Protein AF-0000000071881461 (afdb_homodimer)

Solvent-accessible surface area (backbone atoms only — not comparable to full-atom values): 15441 Å² total; per-residue (Å²): 109,50,75,80,47,72,41,46,38,35,39,38,38,42,56,40,99,51,82,87,75,83,70,46,56,44,68,45,78,41,79,76,48,79,41,88,32,77,46,82,46,102,93,40,78,42,77,32,36,31,37,30,35,37,34,40,33,46,36,44,61,68,39,34,40,36,38,40,32,34,37,35,36,38,33,64,78,53,71,79,44,52,61,53,52,52,50,39,33,74,76,69,69,47,77,60,65,68,58,53,51,53,53,50,51,53,46,48,69,56,47,49,62,52,48,38,53,54,27,54,74,40,71,44,74,63,61,56,89,68,90,75,84,72,79,79,124,112,50,73,81,46,72,43,47,37,35,40,38,39,39,54,38,94,55,79,86,74,82,70,45,55,42,67,45,78,43,80,76,48,77,41,87,33,78,45,85,46,100,91,40,78,43,78,32,34,31,38,30,34,37,35,39,33,47,36,44,62,69,39,33,40,36,39,40,31,34,37,34,35,38,34,64,80,52,69,78,45,52,62,56,50,52,50,38,33,75,74,68,71,46,76,59,66,69,58,54,51,54,52,50,52,53,46,47,69,57,47,50,61,52,47,39,51,54,28,53,75,41,72,44,74,64,60,56,90,69,88,77,83,71,79,79,126

Sequence (274 aa):
MAILGHNIIRVEFEKNPVPGGQVEVSLNPKIEELRLGEINLPNGKVKGIEVELTYNIIYSPEVGKGMIRMIVFYLPRNREDVDNILDNWEKEKKLPGELVAEVVNFANNLLIPFAMMITKEMGMPSPIPIPRVVVRQMAILGHNIIRVEFEKNPVPGGQVEVSLNPKIEELRLGEINLPNGKVKGIEVELTYNIIYSPEVGKGMIRMIVFYLPRNREDVDNILDNWEKEKKLPGELVAEVVNFANNLLIPFAMMITKEMGMPSPIPIPRVVVRQ

Secondary structure (DSSP, 8-state):
-EEEEEEEEEEEEEE----SS--EEEEEEEEEEEEEEEEEETTEEEEEEEEEEEEEEEEES-SEEEEEEEEEEEE-SSTTHHHHHHHHHHHH----HHHHHHHHHHHHHHHHHHHHHHHHHHTPPPSSPPPP-----/-EEEEEEEEEEEEEE----SS--EEEEEEEEEEEEEEEEEETTEEEEEEEEEEEEEEEEES-SEEEEEEEEEEEE-SSTTHHHHHHHHHHHH----HHHHHHHHHHHHHHHHHHHHHHHHHHTPPPSSPPPP-----

Foldseek 3Di:
DDFPDKFWDDKDKDFAPDDDDDKDKDKDKDWDDKDWDWDADPVGIAIFIKIKMKIKMQIVVRRMIIMIIMIITDCDPDSVCRVVQRVCCVPPVDHDPVVVVVVVVVCCVVVQVVQQVVCVVVVHDRNDDDDDDDPDD/DDFPDKFWDDKDKDFAPDDDDDKDKDKDKDWDDKDWDWDADPVGIAIFIKIKMKIKMQIVVRRMIIMIIMIITDDDPDSVCRVVQRVCCVPPVDHDPVVVVVVVVVCCVVVQVVQQVVCVVVVHPRNDDDDDDDPDD

Radius of gyration: 23.29 Å; Cα contacts (8 Å, |Δi|>4): 502; chains: 2; bounding box: 68×69×50 Å

Organism: Pyrococcus furiosus (strain ATCC 43587 / DSM 3638 / JCM 8422 / Vc1) (NCBI:txid186497)

Nearest PDB structures (foldseek):
  5mtw-assembly1_D  TM=5.471E-01  e=2.235E-03  Mycobacterium tuberculosis H37Rv
  8a3w-assembly1_SF  TM=5.689E-01  e=9.253E-01  Leishmania major strain Friedlin
  7olc-assembly1_SC  TM=5.837E-01  e=1.103E+00  Thermochaetoides thermophila DSM 1495
  8hsp-assembly1_E  TM=5.788E-01  e=2.652E+00  Escherichia coli
  7mt2-assembly1_e  TM=5.599E-01  e=3.995E+00  Mycobacterium tuberculosis H37Rv

Structure (mmCIF, N/CA/C/O backbone):
data_AF-0000000071881461-model_v1
#
loop_
_entity.id
_entity.type
_entity.pdbx_description
1 polymer 'Uncharacterized protein'
#
loop_
_atom_site.group_PDB
_atom_site.id
_atom_site.type_symbol
_atom_site.label_atom_id
_atom_site.label_alt_id
_atom_site.label_comp_id
_atom_site.label_asym_id
_atom_site.label_entity_id
_atom_site.label_seq_id
_atom_site.pdbx_PDB_ins_code
_atom_site.Cartn_x
_atom_site.Cartn_y
_atom_site.Cartn_z
_atom_site.occupancy
_atom_site.B_iso_or_equiv
_atom_site.auth_seq_id
_atom_site.auth_comp_id
_atom_site.auth_asym_id
_atom_site.auth_atom_id
_atom_site.pdbx_PDB_model_num
ATOM 1 N N . MET A 1 1 ? -6.172 30.125 4.629 1 59.78 1 MET A N 1
ATOM 2 C CA . MET A 1 1 ? -5.461 29.062 5.328 1 59.78 1 MET A CA 1
ATOM 3 C C . MET A 1 1 ? -4.953 28.016 4.344 1 59.78 1 MET A C 1
ATOM 5 O O . MET A 1 1 ? -5.645 27.672 3.381 1 59.78 1 MET A O 1
ATOM 9 N N . ALA A 1 2 ? -3.568 27.922 4.34 1 83.19 2 ALA A N 1
ATOM 10 C CA . ALA A 1 2 ? -2.975 27.234 3.193 1 83.19 2 ALA A CA 1
ATOM 11 C C . ALA A 1 2 ? -2.277 25.953 3.623 1 83.19 2 ALA A C 1
ATOM 13 O O . ALA A 1 2 ? -1.834 25.828 4.766 1 83.19 2 ALA A O 1
ATOM 14 N N . ILE A 1 3 ? -2.676 24.828 3.174 1 93.12 3 ILE A N 1
ATOM 15 C CA . ILE A 1 3 ? -1.859 23.625 3.258 1 93.12 3 ILE A CA 1
ATOM 16 C C . ILE A 1 3 ? -0.625 23.766 2.373 1 93.12 3 ILE A C 1
ATOM 18 O O . ILE A 1 3 ? -0.741 24.031 1.172 1 93.12 3 ILE A O 1
ATOM 22 N N . LEU A 1 4 ? 0.545 23.734 3.043 1 91.5 4 LEU A N 1
ATOM 23 C CA . LEU A 1 4 ? 1.777 24.031 2.324 1 91.5 4 LEU A CA 1
ATOM 24 C C . LEU A 1 4 ? 2.479 22.75 1.877 1 91.5 4 LEU A C 1
ATOM 26 O O . LEU A 1 4 ? 3.426 22.797 1.089 1 91.5 4 LEU A O 1
ATOM 30 N N . GLY A 1 5 ? 2.01 21.578 2.389 1 93.06 5 GLY A N 1
ATOM 31 C CA . GLY A 1 5 ? 2.643 20.328 1.989 1 93.06 5 GLY A CA 1
ATOM 32 C C . GLY A 1 5 ? 2.004 19.109 2.619 1 93.06 5 GLY A C 1
ATOM 33 O O . GLY A 1 5 ? 1.181 19.219 3.529 1 93.06 5 GLY A O 1
ATOM 34 N N . HIS A 1 6 ? 2.326 18.031 2.064 1 96 6 HIS A N 1
ATOM 35 C CA . HIS A 1 6 ? 1.858 16.75 2.588 1 96 6 HIS A CA 1
ATOM 36 C C . HIS A 1 6 ? 2.883 15.648 2.34 1 96 6 HIS A C 1
ATOM 38 O O . HIS A 1 6 ? 3.781 15.805 1.512 1 96 6 HIS A O 1
ATOM 44 N N . ASN A 1 7 ? 2.734 14.609 3.141 1 95.94 7 ASN A N 1
ATOM 45 C CA . ASN A 1 7 ? 3.604 13.445 3.035 1 95.94 7 ASN A CA 1
ATOM 46 C C . ASN A 1 7 ? 2.871 12.164 3.424 1 95.94 7 ASN A C 1
ATOM 48 O O . ASN A 1 7 ? 2.451 12.008 4.574 1 95.94 7 ASN A O 1
ATOM 52 N N . ILE A 1 8 ? 2.699 11.328 2.432 1 98 8 ILE A N 1
ATOM 53 C CA . ILE A 1 8 ? 2.188 10 2.771 1 98 8 ILE A CA 1
ATOM 54 C C . ILE A 1 8 ? 3.316 9.141 3.336 1 98 8 ILE A C 1
ATOM 56 O O . ILE A 1 8 ? 4.32 8.906 2.662 1 98 8 ILE A O 1
ATOM 60 N N . ILE A 1 9 ? 3.121 8.547 4.488 1 97.25 9 ILE A N 1
ATOM 61 C CA . ILE A 1 9 ? 4.293 7.969 5.141 1 97.25 9 ILE A CA 1
ATOM 62 C C . ILE A 1 9 ? 4.102 6.461 5.301 1 97.25 9 ILE A C 1
ATOM 64 O O . ILE A 1 9 ? 5.066 5.734 5.547 1 97.25 9 ILE A O 1
ATOM 68 N N . ARG A 1 10 ? 2.887 5.961 5.156 1 98.19 10 ARG A N 1
ATOM 69 C CA . ARG A 1 10 ? 2.652 4.527 5.285 1 98.19 10 ARG A CA 1
ATOM 70 C C . ARG A 1 10 ? 1.414 4.098 4.508 1 98.19 10 ARG A C 1
ATOM 72 O O . ARG A 1 10 ? 0.402 4.801 4.504 1 98.19 10 ARG A O 1
ATOM 79 N N . VAL A 1 11 ? 1.436 3.018 3.895 1 98.69 11 VAL A N 1
ATOM 80 C CA . VAL A 1 11 ? 0.332 2.393 3.174 1 98.69 11 VAL A CA 1
ATOM 81 C C . VAL A 1 11 ? 0.306 0.894 3.467 1 98.69 11 VAL A C 1
ATOM 83 O O . VAL A 1 11 ? 1.332 0.217 3.367 1 98.69 11 VAL A O 1
ATOM 86 N N . GLU A 1 12 ? -0.815 0.405 3.852 1 98.69 12 GLU A N 1
ATOM 87 C CA . GLU A 1 12 ? -0.999 -1.022 4.094 1 98.69 12 GLU A CA 1
ATOM 88 C C . GLU A 1 12 ? -2.359 -1.497 3.594 1 98.69 12 GLU A C 1
ATOM 90 O O . GLU A 1 12 ? -3.395 -0.938 3.965 1 98.69 12 GLU A O 1
ATOM 95 N N . PHE A 1 13 ? -2.379 -2.447 2.812 1 98.25 13 PHE A N 1
ATOM 96 C CA . PHE A 1 13 ? -3.602 -3.098 2.355 1 98.25 13 PHE A CA 1
ATOM 97 C C . PHE A 1 13 ? -3.467 -4.613 2.436 1 98.25 13 PHE A C 1
ATOM 99 O O . PHE A 1 13 ? -2.404 -5.164 2.139 1 98.25 13 PHE A O 1
ATOM 106 N N . GLU A 1 14 ? -4.512 -5.273 2.807 1 97.69 14 GLU A N 1
ATOM 107 C CA . GLU A 1 14 ? -4.578 -6.73 2.879 1 97.69 14 GLU A CA 1
ATOM 108 C C . GLU A 1 14 ? -5.918 -7.246 2.357 1 97.69 14 GLU A C 1
ATOM 110 O O . GLU A 1 14 ? -6.969 -6.688 2.674 1 97.69 14 GLU A O 1
ATOM 115 N N . LYS A 1 15 ? -5.805 -8.234 1.579 1 95.31 15 LYS A N 1
ATOM 116 C CA . LYS A 1 15 ? -6.988 -8.883 1.024 1 95.31 15 LYS A CA 1
ATOM 117 C C . LYS A 1 15 ? -7.242 -10.227 1.696 1 95.31 15 LYS A C 1
ATOM 119 O O . LYS A 1 15 ? -6.309 -10.992 1.934 1 95.31 15 LYS A O 1
ATOM 124 N N . ASN A 1 16 ? -8.469 -10.438 2.076 1 89.69 16 ASN A N 1
ATOM 125 C CA . ASN A 1 16 ? -8.852 -11.711 2.674 1 89.69 16 ASN A CA 1
ATOM 126 C C . ASN A 1 16 ? -9.719 -12.539 1.728 1 89.69 16 ASN A C 1
ATOM 128 O O . ASN A 1 16 ? -10.469 -11.984 0.922 1 89.69 16 ASN A O 1
ATOM 132 N N . PRO A 1 17 ? -9.398 -13.891 1.745 1 75.5 17 PRO A N 1
ATOM 133 C CA . PRO A 1 17 ? -10.148 -14.797 0.875 1 75.5 17 PRO A CA 1
ATOM 134 C C . PRO A 1 17 ? -11.617 -14.906 1.266 1 75.5 17 PRO A C 1
ATOM 136 O O . PRO A 1 17 ? -11.938 -15.32 2.385 1 75.5 17 PRO A O 1
ATOM 139 N N . VAL A 1 18 ? -12.484 -13.719 1.247 1 66.25 18 VAL A N 1
ATOM 140 C CA . VAL A 1 18 ? -13.812 -13.992 1.8 1 66.25 18 VAL A CA 1
ATOM 141 C C . VAL A 1 18 ? -14.844 -14 0.679 1 66.25 18 VAL A C 1
ATOM 143 O O . VAL A 1 18 ? -14.734 -13.242 -0.286 1 66.25 18 VAL A O 1
ATOM 146 N N . PRO A 1 19 ? -15.805 -14.945 0.834 1 61.97 19 PRO A N 1
ATOM 147 C CA . PRO A 1 19 ? -16.875 -15.258 -0.113 1 61.97 19 PRO A CA 1
ATOM 148 C C . PRO A 1 19 ? -17.703 -14.023 -0.487 1 61.97 19 PRO A C 1
ATOM 150 O O . PRO A 1 19 ? -17.656 -13.008 0.212 1 61.97 19 PRO A O 1
ATOM 153 N N . GLY A 1 20 ? -18.391 -14.016 -1.555 1 61.47 20 GLY A N 1
ATOM 154 C CA . GLY A 1 20 ? -19.344 -13.203 -2.309 1 61.47 20 GLY A CA 1
ATOM 155 C C . GLY A 1 20 ? -20.438 -12.594 -1.444 1 61.47 20 GLY A C 1
ATOM 156 O O . GLY A 1 20 ? -20.625 -13.016 -0.301 1 61.47 20 GLY A O 1
ATOM 157 N N . GLY A 1 21 ? -20.891 -11.555 -1.653 1 69.5 21 GLY A N 1
ATOM 158 C CA . GLY A 1 21 ? -22.062 -10.852 -1.129 1 69.5 21 GLY A CA 1
ATOM 159 C C . GLY A 1 21 ? -21.875 -9.352 -1.085 1 69.5 21 GLY A C 1
ATOM 160 O O . GLY A 1 21 ? -20.922 -8.82 -1.661 1 69.5 21 GLY A O 1
ATOM 161 N N . GLN A 1 22 ? -22.844 -8.781 -0.457 1 76.44 22 GLN A N 1
ATOM 162 C CA . GLN A 1 22 ? -22.828 -7.332 -0.326 1 76.44 22 GLN A CA 1
ATOM 163 C C . GLN A 1 22 ? -21.781 -6.883 0.684 1 76.44 22 GLN A C 1
ATOM 165 O O . GLN A 1 22 ? -21.688 -7.426 1.786 1 76.44 22 GLN A O 1
ATOM 170 N N . VAL A 1 23 ? -20.797 -6.082 0.247 1 81.69 23 VAL A N 1
ATOM 171 C CA . VAL A 1 23 ? -19.703 -5.613 1.109 1 81.69 23 VAL A CA 1
ATOM 172 C C . VAL A 1 23 ? -19.938 -4.152 1.479 1 81.69 23 VAL A C 1
ATOM 174 O O . VAL A 1 23 ? -20.203 -3.32 0.609 1 81.69 23 VAL A O 1
ATOM 177 N N . GLU A 1 24 ? -20.094 -3.951 2.723 1 82.12 24 GLU A N 1
ATOM 178 C CA . GLU A 1 24 ? -20.078 -2.578 3.219 1 82.12 24 GLU A CA 1
ATOM 179 C C . GLU A 1 24 ? -18.656 -2.123 3.541 1 82.12 24 GLU A C 1
ATOM 181 O O . GLU A 1 24 ? -17.844 -2.908 4.035 1 82.12 24 GLU A O 1
ATOM 186 N N . VAL A 1 25 ? -18.375 -0.884 3.205 1 85.12 25 VAL A N 1
ATOM 187 C CA . VAL A 1 25 ? -17.031 -0.368 3.441 1 85.12 25 VAL A CA 1
ATOM 188 C C . VAL A 1 25 ? -17.125 0.969 4.176 1 85.12 25 VAL A C 1
ATOM 190 O O . VAL A 1 25 ? -18.031 1.766 3.928 1 85.12 25 VAL A O 1
ATOM 193 N N . SER A 1 26 ? -16.266 1.14 5.109 1 84.75 26 SER A N 1
ATOM 194 C CA . SER A 1 26 ? -16.125 2.424 5.789 1 84.75 26 SER A CA 1
ATOM 195 C C . SER A 1 26 ? -14.711 2.973 5.656 1 84.75 26 SER A C 1
ATOM 197 O O . SER A 1 26 ? -13.742 2.213 5.684 1 84.75 26 SER A O 1
ATOM 199 N N . LEU A 1 27 ? -14.594 4.176 5.309 1 81.81 27 LEU A N 1
ATOM 200 C CA . LEU A 1 27 ? -13.352 4.941 5.301 1 81.81 27 LEU A CA 1
ATOM 201 C C . LEU A 1 27 ? -13.328 5.953 6.441 1 81.81 27 LEU A C 1
ATOM 203 O O . LEU A 1 27 ? -14.133 6.891 6.461 1 81.81 27 LEU A O 1
ATOM 207 N N . ASN A 1 28 ? -12.438 5.758 7.41 1 86.81 28 ASN A N 1
ATOM 208 C CA . ASN A 1 28 ? -12.422 6.551 8.633 1 86.81 28 ASN A CA 1
ATOM 209 C C . ASN A 1 28 ? -11.141 7.367 8.766 1 86.81 28 ASN A C 1
ATOM 211 O O . ASN A 1 28 ? -10.094 6.828 9.125 1 86.81 28 ASN A O 1
ATOM 215 N N . PRO A 1 29 ? -11.258 8.602 8.492 1 91.06 29 PRO A N 1
ATOM 216 C CA . PRO A 1 29 ? -10.094 9.438 8.789 1 91.06 29 PRO A CA 1
ATOM 217 C C . PRO A 1 29 ? -9.961 9.766 10.273 1 91.06 29 PRO A C 1
ATOM 219 O O . PRO A 1 29 ? -10.969 9.969 10.953 1 91.06 29 PRO A O 1
ATOM 222 N N . LYS A 1 30 ? -8.805 9.727 10.852 1 94.81 30 LYS A N 1
ATOM 223 C CA . LYS A 1 30 ? -8.508 10.055 12.25 1 94.81 30 LYS A CA 1
ATOM 224 C C . LYS A 1 30 ? -7.242 10.891 12.359 1 94.81 30 LYS A C 1
ATOM 226 O O . LYS A 1 30 ? -6.195 10.516 11.828 1 94.81 30 LYS A O 1
ATOM 231 N N . ILE A 1 31 ? -7.32 12.055 12.977 1 95.56 31 ILE A N 1
ATOM 232 C CA . ILE A 1 31 ? -6.133 12.828 13.312 1 95.56 31 ILE A CA 1
ATOM 233 C C . ILE A 1 31 ? -5.434 12.211 14.516 1 95.56 31 ILE A C 1
ATOM 235 O O . ILE A 1 31 ? -6.016 12.109 15.602 1 95.56 31 ILE A O 1
ATOM 239 N N . GLU A 1 32 ? -4.219 11.852 14.391 1 95.88 32 GLU A N 1
ATOM 240 C CA . GLU A 1 32 ? -3.492 11.078 15.391 1 95.88 32 GLU A CA 1
ATOM 241 C C . GLU A 1 32 ? -2.648 11.992 16.281 1 95.88 32 GLU A C 1
ATOM 243 O O . GLU A 1 32 ? -2.547 11.766 17.484 1 95.88 32 GLU A O 1
ATOM 248 N N . GLU A 1 33 ? -2.045 12.945 15.672 1 95.88 33 GLU A N 1
ATOM 249 C CA . GLU A 1 33 ? -1.054 13.742 16.375 1 95.88 33 GLU A CA 1
ATOM 250 C C . GLU A 1 33 ? -0.88 15.109 15.727 1 95.88 33 GLU A C 1
ATOM 252 O O . GLU A 1 33 ? -1.098 15.266 14.523 1 95.88 33 GLU A O 1
ATOM 257 N N . LEU A 1 34 ? -0.587 16.156 16.547 1 96.69 34 LEU A N 1
ATOM 258 C CA . LEU A 1 34 ? -0.149 17.469 16.094 1 96.69 34 LEU A CA 1
ATOM 259 C C . LEU A 1 34 ? 1.244 17.797 16.625 1 96.69 34 LEU A C 1
ATOM 261 O O . LEU A 1 34 ? 1.554 17.5 17.781 1 96.69 34 LEU A O 1
ATOM 265 N N . ARG A 1 35 ? 1.987 18.359 15.773 1 96.81 35 ARG A N 1
ATOM 266 C CA . ARG A 1 35 ? 3.295 18.844 16.203 1 96.81 35 ARG A CA 1
ATOM 267 C C . ARG A 1 35 ? 3.629 20.172 15.555 1 96.81 35 ARG A C 1
ATOM 269 O O . ARG A 1 35 ? 3.08 20.516 14.508 1 96.81 35 ARG A O 1
ATOM 276 N N . LEU A 1 36 ? 4.48 20.891 16.328 1 96.81 36 LEU A N 1
ATOM 277 C CA . LEU A 1 36 ? 5.027 22.109 15.711 1 96.81 36 LEU A CA 1
ATOM 278 C C . LEU A 1 36 ? 5.902 21.766 14.508 1 96.81 36 LEU A C 1
ATOM 280 O O . LEU A 1 36 ? 6.754 20.875 14.594 1 96.81 36 LEU A O 1
ATOM 284 N N . GLY A 1 37 ? 5.547 22.375 13.414 1 94.38 37 GLY A N 1
ATOM 285 C CA . GLY A 1 37 ? 6.367 22.219 12.227 1 94.38 37 GLY A CA 1
ATOM 286 C C . GLY A 1 37 ? 7 23.516 11.766 1 94.38 37 GLY A C 1
ATOM 287 O O . GLY A 1 37 ? 6.539 24.609 12.125 1 94.38 37 GLY A O 1
ATOM 288 N N . GLU A 1 38 ? 8.148 23.297 10.984 1 93.38 38 GLU A N 1
ATOM 289 C CA . GLU A 1 38 ? 8.82 24.453 10.383 1 93.38 38 GLU A CA 1
ATOM 290 C C . GLU A 1 38 ? 9.195 24.172 8.93 1 93.38 38 GLU A C 1
ATOM 292 O O . GLU A 1 38 ? 9.633 23.062 8.594 1 93.38 38 GLU A O 1
ATOM 297 N N . ILE A 1 39 ? 8.906 25.125 8.086 1 88.88 39 ILE A N 1
ATOM 298 C CA . ILE A 1 39 ? 9.32 25.016 6.691 1 88.88 39 ILE A CA 1
ATOM 299 C C . ILE A 1 39 ? 10.164 26.219 6.301 1 88.88 39 ILE A C 1
ATOM 301 O O . ILE A 1 39 ? 9.867 27.344 6.707 1 88.88 39 ILE A O 1
ATOM 305 N N . ASN A 1 40 ? 11.18 25.891 5.504 1 89.56 40 ASN A N 1
ATOM 306 C CA . ASN A 1 40 ? 12.031 26.969 5 1 89.56 40 ASN A CA 1
ATOM 307 C C . ASN A 1 40 ? 11.516 27.5 3.666 1 89.56 40 ASN A C 1
ATOM 309 O O . ASN A 1 40 ? 11.484 26.766 2.672 1 89.56 40 ASN A O 1
ATOM 313 N N . LEU A 1 41 ? 11.055 28.703 3.627 1 83.56 41 LEU A N 1
ATOM 314 C CA . LEU A 1 41 ? 10.625 29.375 2.412 1 83.56 41 LEU A CA 1
ATOM 315 C C . LEU A 1 41 ? 11.641 30.438 1.991 1 83.56 41 LEU A C 1
ATOM 317 O O . LEU A 1 41 ? 12.5 30.828 2.785 1 83.56 41 LEU A O 1
ATOM 321 N N . PRO A 1 42 ? 11.734 30.75 0.635 1 86.62 42 PRO A N 1
ATOM 322 C CA . PRO A 1 42 ? 12.688 31.766 0.174 1 86.62 42 PRO A CA 1
ATOM 323 C C . PRO A 1 42 ? 12.664 33.031 1.041 1 86.62 42 PRO A C 1
ATOM 325 O O . PRO A 1 42 ? 13.719 33.625 1.281 1 86.62 42 PRO A O 1
ATOM 328 N N . ASN A 1 43 ? 11.555 33.438 1.627 1 86.06 43 ASN A N 1
ATOM 329 C CA . ASN A 1 43 ? 11.406 34.656 2.406 1 86.06 43 ASN A CA 1
ATOM 330 C C . ASN A 1 43 ? 11.688 34.406 3.887 1 86.06 43 ASN A C 1
ATOM 332 O O . ASN A 1 43 ? 11.57 35.344 4.703 1 86.06 43 A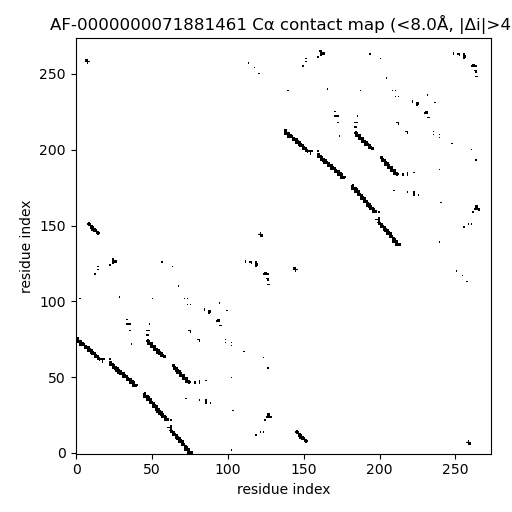SN A O 1
ATOM 336 N N . GLY A 1 44 ? 11.961 33.188 4.258 1 88.62 44 GLY A N 1
ATOM 337 C CA . GLY A 1 44 ? 12.305 32.875 5.633 1 88.62 44 GLY A CA 1
ATOM 338 C C . GLY A 1 44 ? 11.648 31.609 6.148 1 88.62 44 GLY A C 1
ATOM 339 O O . GLY A 1 44 ? 11.008 30.875 5.387 1 88.62 44 GLY A O 1
ATOM 340 N N . LYS A 1 45 ? 11.891 31.406 7.418 1 90.62 45 LYS A N 1
ATOM 341 C CA . LYS A 1 45 ? 11.32 30.234 8.086 1 90.62 45 LYS A CA 1
ATOM 342 C C . LYS A 1 45 ? 9.891 30.516 8.547 1 90.62 45 LYS A C 1
ATOM 344 O O . LYS A 1 45 ? 9.602 31.578 9.086 1 90.62 45 LYS A O 1
ATOM 349 N N . VAL A 1 46 ? 9.047 29.547 8.18 1 89.12 46 VAL A N 1
ATOM 350 C CA . VAL A 1 46 ? 7.648 29.688 8.578 1 89.12 46 VAL A CA 1
ATOM 351 C C . VAL A 1 46 ? 7.258 28.547 9.508 1 89.12 46 VAL A C 1
ATOM 353 O O . VAL A 1 46 ? 7.535 27.375 9.219 1 89.12 46 VAL A O 1
ATOM 356 N N . LYS A 1 47 ? 6.629 29.016 10.68 1 92.69 47 LYS A N 1
ATOM 357 C CA . LYS A 1 47 ? 6.117 28.031 11.625 1 92.69 47 LYS A CA 1
ATOM 358 C C . LYS A 1 47 ? 4.684 27.625 11.281 1 92.69 47 LYS A C 1
ATOM 360 O O . LYS A 1 47 ? 3.871 28.469 10.906 1 92.69 47 LYS A O 1
ATOM 365 N N . GLY A 1 48 ? 4.43 26.281 11.297 1 95.44 48 GLY A N 1
ATOM 366 C CA . GLY A 1 48 ? 3.1 25.734 11.086 1 95.44 48 GLY A CA 1
ATOM 367 C C . GLY A 1 48 ? 2.814 24.531 11.953 1 95.44 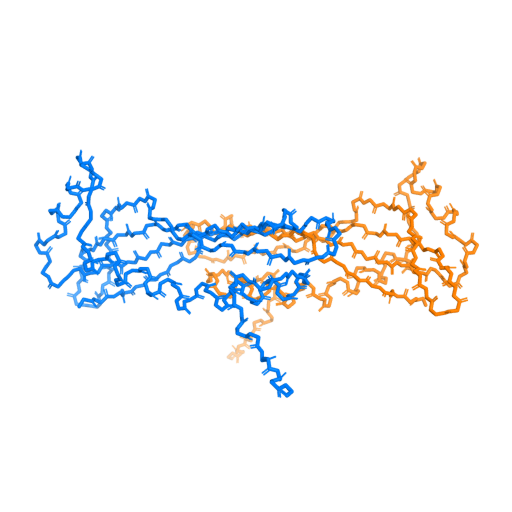48 GLY A C 1
ATOM 368 O O . GLY A 1 48 ? 3.451 24.328 12.992 1 95.44 48 GLY A O 1
ATOM 369 N N . ILE A 1 49 ? 1.734 23.859 11.633 1 97.31 49 ILE A N 1
ATOM 370 C CA . ILE A 1 49 ? 1.315 22.688 12.391 1 97.31 49 ILE A CA 1
ATOM 371 C C . ILE A 1 49 ? 1.407 21.453 11.508 1 97.31 49 ILE A C 1
ATOM 373 O O . ILE A 1 49 ? 0.83 21.406 10.422 1 97.31 49 ILE A O 1
ATOM 377 N N . GLU A 1 50 ? 2.146 20.453 11.906 1 97.75 50 GLU A N 1
ATOM 378 C CA . GLU A 1 50 ? 2.113 19.125 11.289 1 97.75 50 GLU A CA 1
ATOM 379 C C . GLU A 1 50 ? 0.972 18.281 11.852 1 97.75 50 GLU A C 1
ATOM 381 O O . GLU A 1 50 ? 0.919 18.031 13.055 1 97.75 50 GLU A O 1
ATOM 386 N N . VAL A 1 51 ? 0.145 17.953 10.977 1 97.69 51 VAL A N 1
ATOM 387 C CA . VAL A 1 51 ? -1.005 17.141 11.359 1 97.69 51 VAL A CA 1
ATOM 388 C C . VAL A 1 51 ? -0.835 15.719 10.836 1 97.69 51 VAL A C 1
ATOM 390 O O . VAL A 1 51 ? -0.752 15.5 9.625 1 97.69 51 VAL A O 1
ATOM 393 N N . GLU A 1 52 ? -0.759 14.734 11.664 1 98.12 52 GLU A N 1
ATOM 394 C CA . GLU A 1 52 ? -0.709 13.336 11.266 1 98.12 52 GLU A CA 1
ATOM 395 C C . GLU A 1 52 ? -2.107 12.727 11.219 1 98.12 52 GLU A C 1
ATOM 397 O O . GLU A 1 52 ? -2.855 12.789 12.195 1 98.12 52 GLU A O 1
ATOM 402 N N . LEU A 1 53 ? -2.406 12.156 10.102 1 97.31 53 LEU A N 1
ATOM 403 C CA . LEU A 1 53 ? -3.703 11.523 9.891 1 97.31 53 LEU A CA 1
ATOM 404 C C . LEU A 1 53 ? -3.537 10.055 9.531 1 97.31 53 LEU A C 1
ATOM 406 O O . LEU A 1 53 ? -2.605 9.688 8.812 1 97.31 53 LEU A O 1
ATOM 410 N N . THR A 1 54 ? -4.488 9.266 9.984 1 97.94 54 THR A N 1
ATOM 411 C CA . THR A 1 54 ? -4.594 7.875 9.562 1 97.94 54 THR A CA 1
ATOM 412 C C . THR A 1 54 ? -5.98 7.586 8.992 1 97.94 54 THR A C 1
ATOM 414 O O . THR A 1 54 ? -6.992 7.93 9.609 1 97.94 54 THR A O 1
ATOM 417 N N . TYR A 1 55 ? -6.016 7.102 7.828 1 96.56 55 TYR A N 1
ATOM 418 C CA . TYR A 1 55 ? -7.238 6.594 7.219 1 96.56 55 TYR A CA 1
ATOM 419 C C . TYR A 1 55 ? -7.32 5.078 7.34 1 96.56 55 TYR A C 1
ATOM 421 O O . TYR A 1 55 ? -6.438 4.359 6.863 1 96.56 55 TYR A O 1
ATOM 429 N N . ASN A 1 56 ? -8.375 4.609 7.934 1 96.44 56 ASN A N 1
ATOM 430 C CA . ASN A 1 56 ? -8.641 3.176 8.023 1 96.44 56 ASN A CA 1
ATOM 431 C C . ASN A 1 56 ? -9.789 2.762 7.102 1 96.44 56 ASN A C 1
ATOM 433 O O . ASN A 1 56 ? -10.844 3.391 7.105 1 96.44 56 ASN A O 1
ATOM 437 N N . ILE A 1 57 ? -9.578 1.804 6.348 1 95.06 57 ILE A N 1
ATOM 438 C CA . ILE A 1 57 ? -10.594 1.223 5.477 1 95.06 57 ILE A CA 1
ATOM 439 C C . ILE A 1 57 ? -11.008 -0.143 6.016 1 95.06 57 ILE A C 1
ATOM 441 O O . ILE A 1 57 ? -10.219 -1.084 6.027 1 95.06 57 ILE A O 1
ATOM 445 N N . ILE A 1 58 ? -12.266 -0.207 6.344 1 91.12 58 ILE A N 1
ATOM 446 C CA . ILE A 1 58 ? -12.758 -1.416 6.996 1 91.12 58 ILE A CA 1
ATOM 447 C C . ILE A 1 58 ? -13.938 -1.987 6.207 1 91.12 58 ILE A C 1
ATOM 449 O O . ILE A 1 58 ? -14.898 -1.277 5.926 1 91.12 58 ILE A O 1
ATOM 453 N N . TYR A 1 59 ? -13.859 -3.154 5.887 1 91 59 TYR A N 1
ATOM 454 C CA . TYR A 1 59 ? -14.93 -3.842 5.164 1 91 59 TYR A CA 1
ATOM 455 C C . TYR A 1 59 ? -15.727 -4.738 6.102 1 91 59 TYR A C 1
ATOM 457 O O . TYR A 1 59 ? -15.164 -5.371 7 1 91 59 TYR A O 1
ATOM 465 N N . SER A 1 60 ? -17.062 -4.809 5.805 1 87 60 SER A N 1
ATOM 466 C CA . SER A 1 60 ? -17.969 -5.742 6.461 1 87 60 SER A CA 1
ATOM 467 C C . SER A 1 60 ? -18.828 -6.48 5.445 1 87 60 SER A C 1
ATOM 469 O O . SER A 1 60 ? -19.625 -5.863 4.727 1 87 60 SER A O 1
ATOM 471 N N . PRO A 1 61 ? -18.688 -7.73 5.316 1 89.25 61 PRO A N 1
ATOM 472 C CA . PRO A 1 61 ? -17.797 -8.609 6.074 1 89.25 61 PRO A CA 1
ATOM 473 C C . PRO A 1 61 ? -16.312 -8.328 5.805 1 89.25 61 PRO A C 1
ATOM 475 O O . PRO A 1 61 ? -15.984 -7.555 4.906 1 89.25 61 PRO A O 1
ATOM 478 N N . GLU A 1 62 ? -15.375 -8.852 6.574 1 88.25 62 GLU A N 1
ATOM 479 C CA . GLU A 1 62 ? -13.953 -8.539 6.512 1 88.25 62 GLU A CA 1
ATOM 480 C C . GLU A 1 62 ? -13.289 -9.203 5.309 1 88.25 62 GLU A C 1
ATOM 482 O O . GLU A 1 62 ? -12.461 -10.102 5.469 1 88.25 62 GLU A O 1
ATOM 487 N N . VAL A 1 63 ? -13.594 -8.711 4.184 1 90.62 63 VAL A N 1
ATOM 488 C CA . VAL A 1 63 ? -13.016 -9.211 2.943 1 90.62 63 VAL A CA 1
ATOM 489 C C . VAL A 1 63 ? -11.656 -8.562 2.709 1 90.62 63 VAL A C 1
ATOM 491 O O . VAL A 1 63 ? -10.945 -8.914 1.766 1 90.62 63 VAL 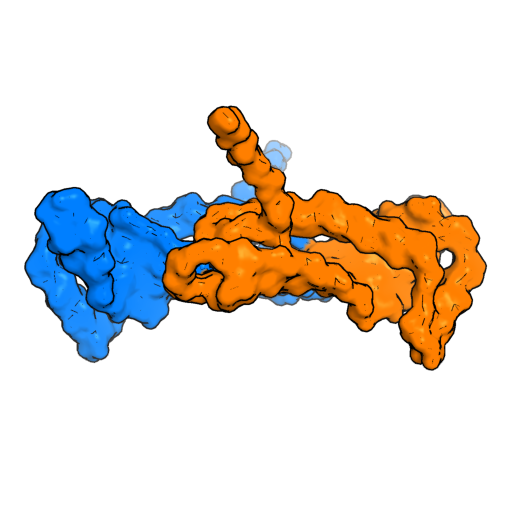A O 1
ATOM 494 N N . GLY A 1 64 ? -11.312 -7.602 3.516 1 93.44 64 GLY A N 1
ATOM 495 C CA . GLY A 1 64 ? -10.039 -6.898 3.451 1 93.44 64 GLY A CA 1
ATOM 496 C C . GLY A 1 64 ? -9.953 -5.727 4.41 1 93.44 64 GLY A C 1
ATOM 497 O O . GLY A 1 64 ? -10.883 -5.48 5.18 1 93.44 64 GLY A O 1
ATOM 498 N N . LYS A 1 65 ? -8.836 -5.125 4.363 1 95.5 65 LYS A N 1
ATOM 499 C CA . LYS A 1 65 ? -8.625 -3.906 5.141 1 95.5 65 LYS A CA 1
ATOM 500 C C . LYS A 1 65 ? -7.555 -3.025 4.5 1 95.5 65 LYS A C 1
ATOM 502 O O . LYS A 1 65 ? -6.754 -3.502 3.695 1 95.5 65 LYS A O 1
ATOM 507 N N . GLY A 1 66 ? -7.59 -1.795 4.812 1 96.56 66 GLY A N 1
ATOM 508 C CA . GLY A 1 66 ? -6.609 -0.834 4.336 1 96.56 66 GLY A CA 1
ATOM 509 C C . GLY A 1 66 ? -6.297 0.25 5.352 1 96.56 66 GLY A C 1
ATOM 510 O O . GLY A 1 66 ? -7.121 0.555 6.215 1 96.56 66 GLY A O 1
ATOM 511 N N . MET A 1 67 ? -5.117 0.791 5.207 1 98.25 67 MET A N 1
ATOM 512 C CA . MET A 1 67 ? -4.691 1.901 6.059 1 98.25 67 MET A CA 1
ATOM 513 C C . MET A 1 67 ? -3.709 2.805 5.32 1 98.25 67 MET A C 1
ATOM 515 O O . MET A 1 67 ? -2.809 2.32 4.633 1 98.25 67 MET A O 1
ATOM 519 N N . ILE A 1 68 ? -3.895 4.051 5.406 1 98.31 68 ILE A N 1
ATOM 520 C CA . ILE A 1 68 ? -2.961 5.043 4.887 1 98.31 68 ILE A CA 1
ATOM 521 C C . ILE A 1 68 ? -2.678 6.094 5.957 1 98.31 68 ILE A C 1
ATOM 523 O O . ILE A 1 68 ? -3.604 6.613 6.586 1 98.31 68 ILE A O 1
ATOM 527 N N . ARG A 1 69 ? -1.43 6.375 6.168 1 98.38 69 ARG A N 1
ATOM 528 C CA . ARG A 1 69 ? -0.996 7.414 7.098 1 98.38 69 ARG A CA 1
ATOM 529 C C . ARG A 1 69 ? -0.304 8.555 6.363 1 98.38 69 ARG A C 1
ATOM 531 O O . ARG A 1 69 ? 0.529 8.32 5.484 1 98.38 69 ARG A O 1
ATOM 538 N N . MET A 1 70 ? -0.67 9.781 6.73 1 97.94 70 MET A N 1
ATOM 539 C CA . MET A 1 70 ? -0.059 10.938 6.086 1 97.94 70 MET A CA 1
ATOM 540 C C . MET A 1 70 ? 0.181 12.062 7.094 1 97.94 70 MET A C 1
ATOM 542 O O . MET A 1 70 ? -0.455 12.102 8.148 1 97.94 70 MET A O 1
ATOM 546 N N . ILE A 1 71 ? 1.104 12.93 6.758 1 97.31 71 ILE A N 1
ATOM 547 C CA . ILE A 1 71 ? 1.343 14.164 7.492 1 97.31 71 ILE A CA 1
ATOM 548 C C . ILE A 1 71 ? 1.043 15.367 6.598 1 97.31 71 ILE A C 1
ATOM 550 O O . ILE A 1 71 ? 1.449 15.391 5.434 1 97.31 71 ILE A O 1
ATOM 554 N N . VAL A 1 72 ? 0.291 16.297 7.098 1 96.81 72 VAL A N 1
ATOM 555 C CA . VAL A 1 72 ? -0.05 17.531 6.398 1 96.81 72 VAL A CA 1
ATOM 556 C C . VAL A 1 72 ? 0.524 18.719 7.152 1 96.81 72 VAL A C 1
ATOM 558 O O . VAL A 1 72 ? 0.453 18.781 8.383 1 96.81 72 VAL A O 1
ATOM 561 N N . PHE A 1 73 ? 1.103 19.641 6.414 1 97 73 PHE A N 1
ATOM 562 C CA . PHE A 1 73 ? 1.57 20.891 7 1 97 73 PHE A CA 1
ATOM 563 C C . PHE A 1 73 ? 0.514 21.984 6.863 1 97 73 PHE A C 1
ATOM 565 O O . PHE A 1 73 ? 0.281 22.5 5.766 1 97 73 PHE A O 1
ATOM 572 N N . TYR A 1 74 ? -0.028 22.375 7.984 1 96.88 74 TYR A N 1
ATOM 573 C CA . TYR A 1 74 ? -1.147 23.312 8.039 1 96.88 74 TYR A CA 1
ATOM 574 C C . TYR A 1 74 ? -0.7 24.672 8.57 1 96.88 74 TYR A C 1
ATOM 576 O O . TYR A 1 74 ? -0.011 24.75 9.594 1 96.88 74 TYR A O 1
ATOM 584 N N . LEU A 1 75 ? -1.076 25.703 7.84 1 94.56 75 LEU A N 1
ATOM 585 C CA . LEU A 1 75 ? -0.801 27.078 8.266 1 94.56 75 LEU A CA 1
ATOM 586 C C . LEU A 1 75 ? -2.096 27.812 8.586 1 94.56 75 LEU A C 1
ATOM 588 O O . LEU A 1 75 ? -2.855 28.172 7.684 1 94.56 75 LEU A O 1
ATOM 592 N N . PRO A 1 76 ? -2.217 28.047 9.867 1 93.19 76 PRO A N 1
ATOM 593 C CA . PRO A 1 76 ? -3.408 28.828 10.203 1 93.19 76 PRO A CA 1
ATOM 594 C C . PRO A 1 76 ? -3.381 30.234 9.609 1 93.19 76 PRO A C 1
ATOM 596 O O . PRO A 1 76 ? -2.309 30.75 9.289 1 93.19 76 PRO A O 1
ATOM 599 N N . ARG A 1 77 ? -4.562 30.859 9.516 1 89.25 77 ARG A N 1
ATOM 600 C CA . ARG A 1 77 ? -4.668 32.219 8.961 1 89.25 77 ARG A CA 1
ATOM 601 C C . ARG A 1 77 ? -3.863 33.188 9.789 1 89.25 77 ARG A C 1
ATOM 603 O O . ARG A 1 77 ? -3.17 34.062 9.234 1 89.25 77 ARG A O 1
ATOM 610 N N . ASN A 1 78 ? -4.043 33.094 11.094 1 90.12 78 ASN A N 1
ATOM 611 C CA . ASN A 1 78 ? -3.236 33.906 12.016 1 90.12 78 ASN A CA 1
ATOM 612 C C . ASN A 1 78 ? -2.104 33.062 12.617 1 90.12 78 ASN A C 1
ATOM 614 O O . ASN A 1 78 ? -2.354 32.094 13.336 1 90.12 78 ASN A O 1
ATOM 618 N N . ARG A 1 79 ? -0.854 33.469 12.367 1 87.19 79 ARG A N 1
ATOM 619 C CA . ARG A 1 79 ? 0.331 32.719 12.797 1 87.19 79 ARG A CA 1
ATOM 620 C C . ARG A 1 79 ? 0.372 32.594 14.32 1 87.19 79 ARG A C 1
ATOM 622 O O . ARG A 1 79 ? 0.897 31.609 14.852 1 87.19 79 ARG A O 1
ATOM 629 N N . GLU A 1 80 ? -0.188 33.531 14.953 1 90.31 80 GLU A N 1
ATOM 630 C CA . GLU A 1 80 ? -0.173 33.562 16.422 1 90.31 80 GLU A CA 1
ATOM 631 C C . GLU A 1 80 ? -1.014 32.406 17 1 90.31 80 GLU A C 1
ATOM 633 O O . GLU A 1 80 ? -0.88 32.062 18.172 1 90.31 80 GLU A O 1
ATOM 638 N N . ASP A 1 81 ? -1.842 31.812 16.094 1 94 81 ASP A N 1
ATOM 639 C CA . ASP A 1 81 ? -2.756 30.781 16.578 1 94 81 ASP A CA 1
ATOM 640 C C . ASP A 1 81 ? -2.047 29.438 16.703 1 94 81 ASP A C 1
ATOM 642 O O . ASP A 1 81 ? -2.566 28.516 17.344 1 94 81 ASP A O 1
ATOM 646 N N . VAL A 1 82 ? -0.886 29.281 16.125 1 95.44 82 VAL A N 1
ATOM 647 C CA . VAL A 1 82 ? -0.172 28.016 16.109 1 95.44 82 VAL A CA 1
ATOM 648 C C . VAL A 1 82 ? -0.02 27.469 17.516 1 95.44 82 VAL A C 1
ATOM 650 O O . VAL A 1 82 ? -0.42 26.344 17.812 1 95.44 82 VAL A O 1
ATOM 653 N N . ASP A 1 83 ? 0.492 28.297 18.422 1 95.38 83 ASP A N 1
ATOM 654 C CA . ASP A 1 83 ? 0.765 27.859 19.797 1 95.38 83 ASP A CA 1
ATOM 655 C C . ASP A 1 83 ? -0.529 27.516 20.531 1 95.38 83 ASP A C 1
ATOM 657 O O . ASP A 1 83 ? -0.586 26.531 21.266 1 95.38 83 ASP A O 1
ATOM 661 N N . ASN A 1 84 ? -1.479 28.328 20.328 1 95.94 84 ASN A N 1
ATOM 662 C CA . ASN A 1 84 ? -2.76 28.094 20.984 1 95.94 84 ASN A CA 1
ATOM 663 C C . ASN A 1 84 ? -3.379 26.766 20.562 1 95.94 84 ASN A C 1
ATOM 665 O O . ASN A 1 84 ? -3.898 26.031 21.406 1 95.94 84 ASN A O 1
ATOM 669 N N . ILE A 1 85 ? -3.359 26.516 19.25 1 96.75 85 ILE A N 1
ATOM 670 C CA . ILE A 1 85 ? -3.924 25.281 18.719 1 96.75 85 ILE A CA 1
ATOM 671 C C . ILE A 1 85 ? -3.174 24.078 19.297 1 96.75 85 ILE A C 1
ATOM 673 O O . ILE A 1 85 ? -3.791 23.109 19.75 1 96.75 85 ILE A O 1
ATOM 677 N N . LEU A 1 86 ? -1.895 24.109 19.344 1 97.44 86 LEU A N 1
ATOM 678 C CA . LEU A 1 86 ? -1.068 23.016 19.859 1 97.44 86 LEU A CA 1
ATOM 679 C C . LEU A 1 86 ? -1.304 22.812 21.344 1 97.44 86 LEU A C 1
ATOM 681 O O . LEU A 1 86 ? -1.38 21.672 21.812 1 97.44 86 LEU A O 1
ATOM 685 N N . ASP A 1 87 ? -1.385 23.875 22.125 1 96.44 87 ASP A N 1
ATOM 686 C CA . ASP A 1 87 ? -1.627 23.797 23.562 1 96.44 87 ASP A CA 1
ATOM 687 C C . ASP A 1 87 ? -2.975 23.156 23.859 1 96.44 87 ASP A C 1
ATOM 689 O O . ASP A 1 87 ? -3.074 22.297 24.734 1 96.44 87 ASP A O 1
ATOM 693 N N . ASN A 1 88 ? -3.975 23.594 23.109 1 96.44 88 ASN A N 1
ATOM 694 C CA . ASN A 1 88 ? -5.312 23.047 23.312 1 96.44 88 ASN A CA 1
ATOM 695 C C . ASN A 1 88 ? -5.355 21.547 22.984 1 96.44 88 ASN A C 1
ATOM 697 O O . ASN A 1 88 ? -6.039 20.781 23.656 1 96.44 88 ASN A O 1
ATOM 701 N N . TRP A 1 89 ? -4.676 21.141 21.953 1 96.56 89 TRP A N 1
ATOM 702 C CA . TRP A 1 89 ? -4.594 19.719 21.594 1 96.56 89 TRP A CA 1
ATOM 703 C C . TRP A 1 89 ? -3.908 18.922 22.688 1 96.56 89 TRP A C 1
ATOM 705 O O . TRP A 1 89 ? -4.375 17.828 23.062 1 96.56 89 TRP A O 1
ATOM 715 N N . GLU A 1 90 ? -2.797 19.391 23.234 1 95.31 90 GLU A N 1
ATOM 716 C CA . GLU A 1 90 ? -2.039 18.688 24.266 1 95.31 90 GLU A CA 1
ATOM 717 C C . GLU A 1 90 ? -2.852 18.547 25.547 1 95.31 90 GLU A C 1
ATOM 719 O O . GLU A 1 90 ? -2.854 17.484 26.172 1 95.31 90 GLU A O 1
ATOM 724 N N . LYS A 1 91 ? -3.598 19.547 25.938 1 95.75 91 LYS A N 1
ATOM 725 C CA . LYS A 1 91 ? -4.281 19.594 27.219 1 95.75 91 LYS A CA 1
ATOM 726 C C . LYS A 1 91 ? -5.652 18.938 27.141 1 95.75 91 LYS A C 1
ATOM 728 O O . LYS A 1 91 ? -6.055 18.203 28.047 1 95.75 91 LYS A O 1
ATOM 733 N N . GLU A 1 92 ? -6.402 19.172 25.984 1 95.75 92 GLU A N 1
ATOM 734 C CA . GLU A 1 92 ? -7.809 18.781 25.953 1 95.75 92 GLU A CA 1
ATOM 735 C C . GLU A 1 92 ? -8.117 17.906 24.75 1 95.75 92 GLU A C 1
ATOM 737 O O . GLU A 1 92 ? -9.234 17.422 24.594 1 95.75 92 GLU A O 1
ATOM 742 N N . LYS A 1 93 ? -7.203 17.719 23.828 1 94.88 93 LYS A N 1
ATOM 743 C CA . LYS A 1 93 ? -7.395 16.984 22.578 1 94.88 93 LYS A CA 1
ATOM 744 C C . LYS A 1 93 ? -8.5 17.625 21.734 1 94.88 93 LYS A C 1
ATOM 746 O O . LYS A 1 93 ? -9.297 16.906 21.109 1 94.88 93 LYS A O 1
ATOM 751 N N . LYS A 1 94 ? -8.539 18.969 21.812 1 94.69 94 LYS A N 1
ATOM 752 C CA . LYS A 1 94 ? -9.539 19.719 21.047 1 94.69 94 LYS A CA 1
ATOM 753 C C . LYS A 1 94 ? -8.898 20.469 19.875 1 94.69 94 LYS A C 1
ATOM 755 O O . LYS A 1 94 ? -7.809 21.031 20.016 1 94.69 94 LYS A O 1
ATOM 760 N N . LEU A 1 95 ? -9.625 20.469 18.719 1 95.25 95 LEU A N 1
ATOM 761 C CA . LEU A 1 95 ? -9.164 21.141 17.516 1 95.25 95 LEU A CA 1
ATOM 762 C C . LEU A 1 95 ? -10.227 22.109 16.984 1 95.25 95 LEU A C 1
ATOM 764 O O . LEU A 1 95 ? -11.43 21.812 17.078 1 95.25 95 LEU A O 1
ATOM 768 N N . PRO A 1 96 ? -9.781 23.266 16.375 1 94.25 96 PRO A N 1
ATOM 769 C CA . PRO A 1 96 ? -10.75 24.109 15.672 1 94.25 96 PRO A CA 1
ATOM 770 C C . PRO A 1 96 ? -11.422 23.391 14.508 1 94.25 96 PRO A C 1
ATOM 772 O O . PRO A 1 96 ? -10.766 22.656 13.766 1 94.25 96 PRO A O 1
ATOM 775 N N . GLY A 1 97 ? -12.703 23.609 14.367 1 93.81 97 GLY A N 1
ATOM 776 C CA . GLY A 1 97 ? -13.453 22.984 13.289 1 93.81 97 GLY A CA 1
ATOM 777 C C . GLY A 1 97 ? -12.914 23.312 11.914 1 93.81 97 GLY A C 1
ATOM 778 O O . GLY A 1 97 ? -12.914 22.469 11.023 1 93.81 97 GLY A O 1
ATOM 779 N N . GLU A 1 98 ? -12.484 24.547 11.812 1 92.75 98 GLU A N 1
ATOM 780 C CA . GLU A 1 98 ? -11.938 25 10.531 1 92.75 98 GLU A CA 1
ATOM 781 C C . GLU A 1 98 ? -10.703 24.188 10.148 1 92.75 98 GLU A C 1
ATOM 783 O O . GLU A 1 98 ? -10.562 23.766 8.992 1 92.75 98 GLU A O 1
ATOM 788 N N . LEU A 1 99 ? -9.781 23.953 11.07 1 94.12 99 LEU A N 1
ATOM 789 C CA . LEU A 1 99 ? -8.586 23.156 10.836 1 94.12 99 LEU A CA 1
ATOM 790 C C . LEU A 1 99 ? -8.961 21.719 10.445 1 94.12 99 LEU A C 1
ATOM 792 O O . LEU A 1 99 ? -8.43 21.188 9.469 1 94.12 99 LEU A O 1
ATOM 796 N N . VAL A 1 100 ? -9.836 21.078 11.203 1 95.12 100 VAL A N 1
ATOM 797 C CA . VAL A 1 100 ? -10.258 19.703 10.938 1 95.12 100 VAL A CA 1
ATOM 798 C C . VAL A 1 100 ? -10.828 19.609 9.523 1 95.12 100 VAL A C 1
ATOM 800 O O . VAL A 1 100 ? -10.422 18.75 8.742 1 95.12 100 VAL A O 1
ATOM 803 N N . ALA A 1 101 ? -11.758 20.516 9.172 1 94.56 101 ALA A N 1
ATOM 804 C CA . ALA A 1 101 ? -12.422 20.5 7.875 1 94.56 101 ALA A CA 1
ATOM 805 C C . ALA A 1 101 ? -11.406 20.656 6.742 1 94.56 101 ALA A C 1
ATOM 807 O O . ALA A 1 101 ? -11.438 19.906 5.762 1 94.56 101 ALA A O 1
ATOM 808 N N . GLU A 1 102 ? -10.523 21.594 6.848 1 94.94 102 GLU A N 1
ATOM 809 C CA . GLU A 1 102 ? -9.555 21.875 5.793 1 94.94 102 GLU A CA 1
ATOM 810 C C . GLU A 1 102 ? -8.594 20.719 5.59 1 94.94 102 GLU A C 1
ATOM 812 O O . GLU A 1 102 ? -8.367 20.281 4.457 1 94.94 102 GLU A O 1
ATOM 817 N N . VAL A 1 103 ? -8.062 20.172 6.703 1 96.31 103 VAL A N 1
ATOM 818 C CA . VAL A 1 103 ? -7.07 19.109 6.641 1 96.31 103 VAL A CA 1
ATOM 819 C C . VAL A 1 103 ? -7.719 17.828 6.129 1 96.31 103 VAL A C 1
ATOM 821 O O . VAL A 1 103 ? -7.172 17.156 5.254 1 96.31 103 VAL A O 1
ATOM 824 N N . VAL A 1 104 ? -8.859 17.469 6.617 1 94.75 104 VAL A N 1
ATOM 825 C CA . VAL A 1 104 ? -9.531 16.234 6.238 1 94.75 104 VAL A CA 1
ATOM 826 C C . VAL A 1 104 ? -9.977 16.312 4.781 1 94.75 104 VAL A C 1
ATOM 828 O O . VAL A 1 104 ? -9.828 15.352 4.023 1 94.75 104 VAL A O 1
ATOM 831 N N . ASN A 1 105 ? -10.539 17.438 4.375 1 94.12 105 ASN A N 1
ATOM 832 C CA . ASN A 1 105 ? -10.938 17.594 2.98 1 94.12 105 ASN A CA 1
ATOM 833 C C . ASN A 1 105 ? -9.75 17.484 2.035 1 94.12 105 ASN A C 1
ATOM 835 O O . ASN A 1 105 ? -9.844 16.844 0.982 1 94.12 105 ASN A O 1
ATOM 839 N N . PHE A 1 106 ? -8.719 18.141 2.393 1 96.19 106 PHE A N 1
ATOM 840 C CA . PHE A 1 106 ? -7.492 18.031 1.611 1 96.19 106 PHE A CA 1
ATOM 841 C C . PHE A 1 106 ? -7.051 16.578 1.498 1 96.19 106 PHE A C 1
ATOM 843 O O . PHE A 1 106 ? -6.773 16.094 0.4 1 96.19 106 PHE A O 1
ATOM 850 N N . ALA A 1 107 ? -6.93 15.867 2.662 1 96.44 107 ALA A N 1
ATOM 851 C CA . ALA A 1 107 ? -6.492 14.477 2.709 1 96.44 107 ALA A CA 1
ATOM 852 C C . ALA A 1 107 ? -7.41 13.586 1.874 1 96.44 107 ALA A C 1
ATOM 854 O O . ALA A 1 107 ? -6.938 12.719 1.13 1 96.44 107 ALA A O 1
ATOM 855 N N . ASN A 1 108 ? -8.727 13.781 1.992 1 94.06 108 ASN A N 1
ATOM 856 C CA . ASN A 1 108 ? -9.688 13.016 1.211 1 94.06 108 ASN A CA 1
ATOM 857 C C . ASN A 1 108 ? -9.43 13.141 -0.287 1 94.06 108 ASN A C 1
ATOM 859 O O . ASN A 1 108 ? -9.461 12.148 -1.016 1 94.06 108 ASN A O 1
ATOM 863 N N . ASN A 1 109 ? -9.188 14.289 -0.706 1 95.19 109 ASN A N 1
ATOM 864 C CA . ASN A 1 109 ? -8.969 14.562 -2.123 1 95.19 109 ASN A CA 1
ATOM 865 C C . ASN A 1 109 ? -7.75 13.812 -2.656 1 95.19 109 ASN A C 1
ATOM 867 O O . ASN A 1 109 ? -7.715 13.43 -3.828 1 95.19 109 ASN A O 1
ATOM 871 N N . LEU A 1 110 ? -6.754 13.57 -1.789 1 96.25 110 LEU A N 1
ATOM 872 C CA . LEU A 1 110 ? -5.523 12.898 -2.193 1 96.25 110 LEU A CA 1
ATOM 873 C C . LEU A 1 110 ? -5.629 11.391 -1.973 1 96.25 110 LEU A C 1
ATOM 875 O O . LEU A 1 110 ? -5.246 10.609 -2.842 1 96.25 110 LEU A O 1
ATOM 879 N N . LEU A 1 111 ? -6.199 11.008 -0.846 1 97 111 LEU A N 1
ATOM 880 C CA . LEU A 1 111 ? -6.047 9.633 -0.389 1 97 111 LEU A CA 1
ATOM 881 C C . LEU A 1 111 ? -7.141 8.742 -0.97 1 97 111 LEU A C 1
ATOM 883 O O . LEU A 1 111 ? -6.934 7.547 -1.18 1 97 111 LEU A O 1
ATOM 887 N N . ILE A 1 112 ? -8.344 9.32 -1.233 1 93.81 112 ILE A N 1
ATOM 888 C CA . ILE A 1 112 ? -9.43 8.484 -1.735 1 93.81 112 ILE A CA 1
ATOM 889 C C . ILE A 1 112 ? -9.062 7.941 -3.117 1 93.81 112 ILE A C 1
ATOM 891 O O . ILE A 1 112 ? -9.078 6.73 -3.34 1 93.81 112 ILE A O 1
ATOM 895 N N . PRO A 1 113 ? -8.68 8.766 -4.141 1 96.94 113 PRO A N 1
ATOM 896 C CA . PRO A 1 113 ? -8.258 8.203 -5.426 1 96.94 113 PRO A CA 1
ATOM 897 C C . PRO A 1 113 ? -7.07 7.254 -5.301 1 96.94 113 PRO A C 1
ATOM 899 O O . PRO A 1 113 ? -7 6.242 -6.004 1 96.94 113 PRO A O 1
ATOM 902 N N . PHE A 1 114 ? -6.121 7.555 -4.43 1 98.19 114 PHE A N 1
ATOM 903 C CA . PHE A 1 114 ? -4.961 6.711 -4.184 1 98.19 114 PHE A CA 1
ATOM 904 C C . PHE A 1 114 ? -5.383 5.332 -3.691 1 98.19 114 PHE A C 1
ATOM 906 O O . PHE A 1 114 ? -4.934 4.312 -4.215 1 98.19 114 PHE A O 1
ATOM 913 N N . ALA A 1 115 ? -6.312 5.32 -2.748 1 96.62 115 ALA A N 1
ATOM 914 C CA . ALA A 1 115 ? -6.855 4.074 -2.219 1 96.62 115 ALA A CA 1
ATOM 915 C C . ALA A 1 115 ? -7.621 3.307 -3.293 1 96.62 115 ALA A C 1
ATOM 917 O O . ALA A 1 115 ? -7.535 2.08 -3.371 1 96.62 115 ALA A O 1
ATOM 918 N N . MET A 1 116 ? -8.352 4.027 -4.098 1 96.06 116 MET A N 1
ATOM 919 C CA . MET A 1 116 ? -9.102 3.393 -5.176 1 96.06 116 MET A CA 1
ATOM 920 C C . MET A 1 116 ? -8.164 2.721 -6.176 1 96.06 116 MET A C 1
ATOM 922 O O . MET A 1 116 ? -8.469 1.637 -6.68 1 96.06 116 MET A O 1
ATOM 926 N N . MET A 1 117 ? -7.082 3.357 -6.465 1 97.69 117 MET A N 1
ATOM 927 C CA . MET A 1 117 ? -6.102 2.781 -7.375 1 97.69 117 MET A CA 1
ATOM 928 C C . MET A 1 117 ? -5.531 1.483 -6.812 1 97.69 117 MET A C 1
ATOM 930 O O . MET A 1 117 ? -5.465 0.474 -7.516 1 97.69 117 MET A O 1
ATOM 934 N N . ILE A 1 118 ? -5.129 1.476 -5.559 1 98.31 118 ILE A N 1
ATOM 935 C CA . ILE A 1 118 ? -4.535 0.305 -4.918 1 98.31 118 ILE A CA 1
ATOM 936 C C . ILE A 1 118 ? -5.559 -0.83 -4.875 1 98.31 118 ILE A C 1
ATOM 938 O O . ILE A 1 118 ? -5.262 -1.956 -5.281 1 98.31 118 ILE A O 1
ATOM 942 N N . THR A 1 119 ? -6.785 -0.491 -4.375 1 96.31 119 THR A N 1
ATOM 943 C CA . THR A 1 119 ? -7.805 -1.523 -4.223 1 96.31 119 THR A CA 1
ATOM 944 C C . THR A 1 119 ? -8.195 -2.102 -5.582 1 96.31 119 THR A C 1
ATOM 946 O O . THR A 1 119 ? -8.477 -3.297 -5.695 1 96.31 119 THR A O 1
ATOM 949 N N . LYS A 1 120 ? -8.203 -1.28 -6.574 1 96.25 120 LYS A N 1
ATOM 950 C CA . LYS A 1 120 ? -8.516 -1.758 -7.918 1 96.25 120 LYS A CA 1
ATOM 951 C C . LYS A 1 120 ? -7.488 -2.787 -8.391 1 96.25 120 LYS A C 1
ATOM 953 O O . LYS A 1 120 ? -7.855 -3.852 -8.891 1 96.25 120 LYS A O 1
ATOM 958 N N . GLU A 1 121 ? -6.191 -2.494 -8.227 1 96.75 121 GLU A N 1
ATOM 959 C CA . GLU A 1 121 ? -5.137 -3.414 -8.641 1 96.75 121 GLU A CA 1
ATOM 960 C C . GLU A 1 121 ? -5.207 -4.723 -7.855 1 96.75 121 GLU A C 1
ATOM 962 O O . GLU A 1 121 ? -4.891 -5.789 -8.391 1 96.75 121 GLU A O 1
ATOM 967 N N . MET A 1 122 ? -5.707 -4.68 -6.668 1 96.75 122 MET A N 1
ATOM 968 C CA . MET A 1 122 ? -5.762 -5.844 -5.785 1 96.75 122 MET A CA 1
ATOM 969 C C . MET A 1 122 ? -7.062 -6.613 -5.98 1 96.75 122 MET A C 1
ATOM 971 O O . MET A 1 122 ? -7.238 -7.695 -5.414 1 96.75 122 MET A O 1
ATOM 975 N N . GLY A 1 123 ? -7.992 -6.039 -6.766 1 93.94 123 GLY A N 1
ATOM 976 C CA . GLY A 1 123 ? -9.281 -6.68 -6.953 1 93.94 123 GLY A CA 1
ATOM 977 C C . GLY A 1 123 ? -10.164 -6.613 -5.719 1 93.94 123 GLY A C 1
ATOM 978 O O . GLY A 1 123 ? -10.93 -7.539 -5.445 1 93.94 123 GLY A O 1
ATOM 979 N N . MET A 1 124 ? -10.047 -5.59 -4.953 1 92.75 124 MET A N 1
ATOM 980 C CA . MET A 1 124 ? -10.875 -5.344 -3.777 1 92.75 124 MET A CA 1
ATOM 981 C C . MET A 1 124 ? -12.023 -4.406 -4.109 1 92.75 124 MET A C 1
ATOM 983 O O . MET A 1 124 ? -11.961 -3.658 -5.09 1 92.75 124 MET A O 1
ATOM 987 N N . PRO A 1 125 ? -13.094 -4.508 -3.246 1 91.31 125 PRO A N 1
ATOM 988 C CA . PRO A 1 125 ? -14.141 -3.51 -3.441 1 91.31 125 PRO A CA 1
ATOM 989 C C . PRO A 1 125 ? -13.641 -2.078 -3.273 1 91.31 125 PRO A C 1
ATOM 991 O O . PRO A 1 125 ? -12.641 -1.848 -2.586 1 91.31 125 PRO A O 1
ATOM 994 N N . SER A 1 126 ? -14.32 -1.186 -3.918 1 91.56 126 SER A N 1
ATOM 995 C CA . SER A 1 126 ? -13.984 0.23 -3.795 1 91.56 126 SER A CA 1
ATOM 996 C C . SER A 1 126 ? -13.977 0.671 -2.336 1 91.56 126 SER A C 1
ATOM 998 O O . SER A 1 126 ? -14.836 0.262 -1.552 1 91.56 126 SER A O 1
ATOM 1000 N N . PRO A 1 127 ? -13.039 1.518 -1.953 1 91.19 127 PRO A N 1
ATOM 1001 C CA . PRO A 1 127 ? -12.961 1.988 -0.568 1 91.19 127 PRO A CA 1
ATOM 1002 C C . PRO A 1 127 ? -14.062 2.99 -0.224 1 91.19 127 PRO A C 1
ATOM 1004 O O . PRO A 1 127 ? -14.195 3.398 0.933 1 91.19 127 PRO A O 1
ATOM 1007 N N . ILE A 1 128 ? -14.867 3.404 -1.226 1 87.19 128 ILE A N 1
ATOM 1008 C CA . ILE A 1 128 ? -15.992 4.297 -0.987 1 87.19 128 ILE A CA 1
ATOM 1009 C C . ILE A 1 128 ? -17.25 3.732 -1.654 1 87.19 128 ILE A C 1
ATOM 1011 O O . ILE A 1 128 ? -17.156 2.984 -2.633 1 87.19 128 ILE A O 1
ATOM 1015 N N . PRO A 1 129 ? -18.406 4.137 -1.062 1 80.69 129 PRO A N 1
ATOM 1016 C CA . PRO A 1 129 ? -19.641 3.727 -1.731 1 80.69 129 PRO A CA 1
ATOM 1017 C C . PRO A 1 129 ? -19.828 4.391 -3.094 1 80.69 129 PRO A C 1
ATOM 1019 O O . PRO A 1 129 ? -19.625 5.602 -3.229 1 80.69 129 PRO A O 1
ATOM 1022 N N . ILE A 1 130 ? -20.016 3.602 -4.066 1 76.19 130 ILE A N 1
ATOM 1023 C CA . ILE A 1 130 ? -20.219 4.117 -5.418 1 76.19 130 ILE A CA 1
ATOM 1024 C C . ILE A 1 130 ? -21.703 4.105 -5.762 1 76.19 130 ILE A C 1
ATOM 1026 O O . ILE A 1 130 ? -22.406 3.127 -5.484 1 76.19 130 ILE A O 1
ATOM 1030 N N . PRO A 1 131 ? -22.172 5.234 -6.289 1 73.75 131 PRO A N 1
ATOM 1031 C CA . PRO A 1 131 ? -23.594 5.305 -6.641 1 73.75 131 PRO A CA 1
ATOM 1032 C C . PRO A 1 131 ? -24.016 4.207 -7.609 1 73.75 131 PRO A C 1
ATOM 1034 O O . PRO A 1 131 ? -23.25 3.826 -8.492 1 73.75 131 PRO A O 1
ATOM 1037 N N . ARG A 1 132 ? -25.016 3.344 -7.227 1 69.62 132 ARG A N 1
ATOM 1038 C CA . ARG A 1 132 ? -25.562 2.332 -8.125 1 69.62 132 ARG A CA 1
ATOM 1039 C C . ARG A 1 132 ? -26.656 2.922 -9.016 1 69.62 132 ARG A C 1
ATOM 1041 O O . ARG A 1 132 ? -27.422 3.777 -8.578 1 69.62 132 ARG A O 1
ATOM 1048 N N . VAL A 1 133 ? -26.359 2.699 -10.289 1 67.06 133 VAL A N 1
ATOM 1049 C CA . VAL A 1 133 ? -27.406 3.115 -11.219 1 67.06 133 VAL A CA 1
ATOM 1050 C C . VAL A 1 133 ? -28.562 2.113 -11.18 1 67.06 133 VAL A C 1
ATOM 1052 O O . VAL A 1 133 ? -28.344 0.905 -11.312 1 67.06 133 VAL A O 1
ATOM 1055 N N . VAL A 1 134 ? -29.594 2.545 -10.523 1 65.5 134 VAL A N 1
ATOM 1056 C CA . VAL A 1 134 ? -30.797 1.72 -10.578 1 65.5 134 VAL A CA 1
ATOM 1057 C C . VAL A 1 134 ? -31.594 2.043 -11.836 1 65.5 134 VAL A C 1
ATOM 1059 O O . VAL A 1 134 ? -31.953 3.201 -12.07 1 65.5 134 VAL A O 1
ATOM 1062 N N . VAL A 1 135 ? -31.453 1.098 -12.664 1 61.56 135 VAL A N 1
ATOM 1063 C CA . VAL A 1 135 ? -32.375 1.238 -13.781 1 61.56 135 VAL A CA 1
ATOM 1064 C C . VAL A 1 135 ? -33.812 0.952 -13.312 1 61.56 135 VAL A C 1
ATOM 1066 O O . VAL A 1 135 ? -34.094 -0.13 -12.797 1 61.56 135 VAL A O 1
ATOM 1069 N N . ARG A 1 136 ? -34.375 2.178 -13.039 1 55.66 136 ARG A N 1
ATOM 1070 C CA . ARG A 1 136 ? -35.781 2.039 -12.781 1 55.66 136 ARG A CA 1
ATOM 1071 C C . ARG A 1 136 ? -36.5 1.433 -13.977 1 55.66 136 ARG A C 1
ATOM 1073 O O . ARG A 1 136 ? -36.312 1.868 -15.117 1 55.66 136 ARG A O 1
ATOM 1080 N N . GLN A 1 137 ? -36.844 0.205 -13.742 1 51.41 137 GLN A N 1
ATOM 1081 C CA . GLN A 1 137 ? -37.781 -0.309 -14.734 1 51.41 137 GLN A CA 1
ATOM 1082 C C . GLN A 1 137 ? -39.125 0.383 -14.625 1 51.41 137 GLN A C 1
ATOM 1084 O O . GLN A 1 137 ? -39.531 0.797 -13.539 1 51.41 137 GLN A O 1
ATOM 1089 N N . MET B 1 1 ? 3.023 -22.547 -21.562 1 58.66 1 MET B N 1
ATOM 1090 C CA . MET B 1 1 ? 2.582 -22.609 -20.172 1 58.66 1 MET B CA 1
ATOM 1091 C C . MET B 1 1 ? 1.887 -21.328 -19.75 1 58.66 1 MET B C 1
ATOM 1093 O O . MET B 1 1 ? 2.23 -20.25 -20.234 1 58.66 1 MET B O 1
ATOM 1097 N N . ALA B 1 2 ? 0.602 -21.578 -19.203 1 83.19 2 ALA B N 1
ATOM 1098 C CA . ALA B 1 2 ? -0.285 -20.422 -19.156 1 83.19 2 ALA B CA 1
ATOM 1099 C C . ALA B 1 2 ? -0.542 -19.984 -17.719 1 83.19 2 ALA B C 1
ATOM 1101 O O . ALA B 1 2 ? -0.472 -20.812 -16.797 1 83.19 2 ALA B O 1
ATOM 1102 N N . ILE B 1 3 ? -0.168 -18.844 -17.328 1 93 3 ILE B N 1
ATOM 1103 C CA . ILE B 1 3 ? -0.689 -18.234 -16.109 1 93 3 ILE B CA 1
ATOM 1104 C C . ILE B 1 3 ? -2.172 -17.906 -16.281 1 93 3 ILE B C 1
ATOM 1106 O O . ILE B 1 3 ? -2.553 -17.203 -17.219 1 93 3 ILE B O 1
ATOM 1110 N N . LEU B 1 4 ? -2.975 -18.562 -15.422 1 91.44 4 LEU B N 1
ATOM 1111 C CA . LEU B 1 4 ? -4.418 -18.469 -15.617 1 91.44 4 LEU B CA 1
ATOM 1112 C C . LEU B 1 4 ? -5.012 -17.406 -14.695 1 91.44 4 LEU B C 1
ATOM 1114 O O . LEU B 1 4 ? -6.18 -17.031 -14.844 1 91.44 4 LEU B O 1
ATOM 1118 N N . GLY B 1 5 ? -4.207 -16.891 -13.703 1 93 5 GLY B N 1
ATOM 1119 C CA . GLY B 1 5 ? -4.73 -15.875 -12.805 1 93 5 GLY B CA 1
ATOM 1120 C C . GLY B 1 5 ? -3.711 -15.398 -11.789 1 93 5 GLY B C 1
ATOM 1121 O O . GLY B 1 5 ? -2.641 -15.992 -11.648 1 93 5 GLY B O 1
ATOM 1122 N N . HIS B 1 6 ? -4.035 -14.344 -11.234 1 96.06 6 HIS B N 1
ATOM 1123 C CA . HIS B 1 6 ? -3.201 -13.781 -10.18 1 96.06 6 HIS B CA 1
ATOM 1124 C C . HIS B 1 6 ? -4.043 -13.031 -9.148 1 96.06 6 HIS B C 1
ATOM 1126 O O . HIS B 1 6 ? -5.199 -12.688 -9.422 1 96.06 6 HIS B O 1
ATOM 1132 N N . ASN B 1 7 ? -3.453 -12.875 -7.98 1 96 7 ASN B N 1
ATOM 1133 C CA . ASN B 1 7 ? -4.098 -12.164 -6.879 1 96 7 ASN B CA 1
ATOM 1134 C C . ASN B 1 7 ? -3.074 -11.469 -5.988 1 96 7 ASN B C 1
ATOM 1136 O O . ASN B 1 7 ? -2.244 -12.125 -5.355 1 96 7 ASN B O 1
ATOM 1140 N N . ILE B 1 8 ? -3.139 -10.156 -6.027 1 98 8 ILE B N 1
ATOM 1141 C CA . ILE B 1 8 ? -2.322 -9.43 -5.059 1 98 8 ILE B CA 1
ATOM 1142 C C . ILE B 1 8 ? -3.002 -9.453 -3.693 1 98 8 ILE B C 1
ATOM 1144 O O . ILE B 1 8 ? -4.129 -8.977 -3.545 1 98 8 ILE B O 1
ATOM 1148 N N . ILE B 1 9 ? -2.297 -9.844 -2.664 1 97.31 9 ILE B N 1
ATOM 1149 C CA . ILE B 1 9 ? -3.031 -10.125 -1.436 1 97.31 9 ILE B CA 1
ATOM 1150 C C . ILE B 1 9 ? -2.545 -9.203 -0.322 1 97.31 9 ILE B C 1
ATOM 1152 O O . ILE B 1 9 ? -3.211 -9.055 0.706 1 97.31 9 ILE B O 1
ATOM 1156 N N . ARG B 1 10 ? -1.406 -8.562 -0.488 1 98.19 10 ARG B N 1
ATOM 1157 C CA . ARG B 1 10 ? -0.903 -7.656 0.542 1 98.19 10 ARG B CA 1
ATOM 1158 C C . ARG B 1 10 ? 0.018 -6.602 -0.058 1 98.19 10 ARG B C 1
ATOM 1160 O O . ARG B 1 10 ? 0.826 -6.902 -0.939 1 98.19 10 ARG B O 1
ATOM 1167 N N . VAL B 1 11 ? -0.048 -5.441 0.379 1 98.69 11 VAL B N 1
ATOM 1168 C CA . VAL B 1 11 ? 0.804 -4.316 0.003 1 98.69 11 VAL B CA 1
ATOM 1169 C C . VAL B 1 11 ? 1.189 -3.521 1.249 1 98.69 11 VAL B C 1
ATOM 1171 O O . VAL B 1 11 ? 0.328 -3.17 2.059 1 98.69 11 VAL B O 1
ATOM 1174 N N . GLU B 1 12 ? 2.438 -3.277 1.416 1 98.69 12 GLU B N 1
ATOM 1175 C CA . GLU B 1 12 ? 2.936 -2.465 2.521 1 98.69 12 GLU B CA 1
ATOM 1176 C C . GLU B 1 12 ? 4.078 -1.558 2.07 1 98.69 12 GLU B C 1
ATOM 1178 O O . GLU B 1 12 ? 5.066 -2.029 1.507 1 98.69 12 GLU B O 1
ATOM 1183 N N . PHE B 1 13 ? 3.965 -0.356 2.291 1 98.25 13 PHE B N 1
ATOM 1184 C CA . PHE B 1 13 ? 5.023 0.616 2.047 1 98.25 13 PHE B CA 1
ATOM 1185 C C . PHE B 1 13 ? 5.184 1.556 3.234 1 98.25 13 PHE B C 1
ATOM 1187 O O . PHE B 1 13 ? 4.191 1.968 3.844 1 98.25 13 PHE B O 1
ATOM 1194 N N . GLU B 1 14 ? 6.395 1.896 3.551 1 97.56 14 GLU B N 1
ATOM 1195 C CA . GLU B 1 14 ? 6.727 2.828 4.621 1 97.56 14 GLU B CA 1
ATOM 1196 C C . GLU B 1 14 ? 7.844 3.779 4.203 1 97.56 14 GLU B C 1
ATOM 1198 O O . GLU B 1 14 ? 8.828 3.355 3.598 1 97.56 14 GLU B O 1
ATOM 1203 N N . LYS B 1 15 ? 7.609 4.98 4.496 1 95.25 15 LYS B N 1
ATOM 1204 C CA . LYS B 1 15 ? 8.602 6.02 4.211 1 95.25 15 LYS B CA 1
ATOM 1205 C C . LYS B 1 15 ? 9.305 6.473 5.484 1 95.25 15 LYS B C 1
ATOM 1207 O O . LYS B 1 15 ? 8.664 6.652 6.523 1 95.25 15 LYS B O 1
ATOM 1212 N N . ASN B 1 16 ? 10.609 6.547 5.391 1 89.25 16 ASN B N 1
ATOM 1213 C CA . ASN B 1 16 ? 11.391 7.035 6.52 1 89.25 16 ASN B CA 1
ATOM 1214 C C . ASN B 1 16 ? 11.977 8.414 6.242 1 89.25 16 ASN B C 1
ATOM 1216 O O . ASN B 1 16 ? 12.273 8.75 5.09 1 89.25 16 ASN B O 1
ATOM 1220 N N . PRO B 1 17 ? 11.883 9.367 7.207 1 74.62 17 PRO B N 1
ATOM 1221 C CA . PRO B 1 17 ? 12.305 10.758 7.039 1 74.62 17 PRO B CA 1
ATOM 1222 C C . PRO B 1 17 ? 13.773 10.891 6.645 1 74.62 17 PRO B C 1
ATOM 1224 O O . PRO B 1 17 ? 14.234 11.977 6.301 1 74.62 17 PRO B O 1
ATOM 1227 N N . VAL B 1 18 ? 14.5 9.844 6.02 1 63.69 18 VAL B N 1
ATOM 1228 C CA . VAL B 1 18 ? 15.961 9.898 6.078 1 63.69 18 VAL B CA 1
ATOM 1229 C C . VAL B 1 18 ? 16.484 10.859 5.02 1 63.69 18 VAL B C 1
ATOM 1231 O O . VAL B 1 18 ? 15.875 11.016 3.957 1 63.69 18 VAL B O 1
ATOM 1234 N N . PRO B 1 19 ? 17.672 11.484 5.328 1 60.38 19 PRO B N 1
ATOM 1235 C CA . PRO B 1 19 ? 18.406 12.562 4.664 1 60.38 19 PRO B CA 1
ATOM 1236 C C . PRO B 1 19 ? 18.781 12.227 3.223 1 60.38 19 PRO B C 1
ATOM 1238 O O . PRO B 1 19 ? 18.781 11.055 2.84 1 60.38 19 PRO B O 1
ATOM 1241 N N . GLY B 1 20 ? 18.984 13.125 2.41 1 61.28 20 GLY B N 1
ATOM 1242 C CA . GLY B 1 20 ? 19.469 13.359 1.058 1 61.28 20 GLY B CA 1
ATOM 1243 C C . GLY B 1 20 ? 20.641 12.477 0.676 1 61.28 20 GLY B C 1
ATOM 1244 O O . GLY B 1 20 ? 21.25 11.852 1.538 1 61.28 20 GLY 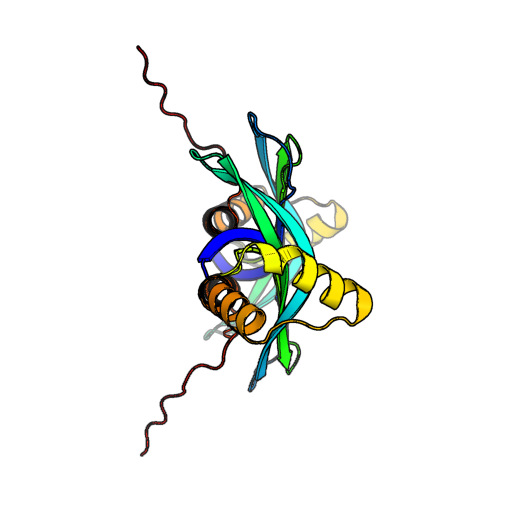B O 1
ATOM 1245 N N . GLY B 1 21 ? 20.828 12.07 -0.442 1 68.31 21 GLY B N 1
ATOM 1246 C CA . GLY B 1 21 ? 21.953 11.406 -1.088 1 68.31 21 GLY B CA 1
ATOM 1247 C C . GLY B 1 21 ? 21.531 10.344 -2.078 1 68.31 21 GLY B C 1
ATOM 1248 O O . GLY B 1 21 ? 20.359 10.242 -2.428 1 68.31 21 GLY B O 1
ATOM 1249 N N . GLN B 1 22 ? 22.531 9.672 -2.502 1 75 22 GLN B N 1
ATOM 1250 C CA . GLN B 1 22 ? 22.312 8.609 -3.475 1 75 22 GLN B CA 1
ATOM 1251 C C . GLN B 1 22 ? 21.656 7.398 -2.828 1 75 22 GLN B C 1
ATOM 1253 O O . GLN B 1 22 ? 22.078 6.941 -1.767 1 75 22 GLN B O 1
ATOM 1258 N N . VAL B 1 23 ? 20.453 7.023 -3.314 1 81.19 23 VAL B N 1
ATOM 1259 C CA . VAL B 1 23 ? 19.703 5.898 -2.756 1 81.19 23 VAL B CA 1
ATOM 1260 C C . VAL B 1 23 ? 19.797 4.699 -3.693 1 81.19 23 VAL B C 1
ATOM 1262 O O . VAL B 1 23 ? 19.594 4.828 -4.902 1 81.19 23 VAL B O 1
ATOM 1265 N N . GLU B 1 24 ? 20.375 3.682 -3.164 1 81.69 24 GLU B N 1
ATOM 1266 C CA . GLU B 1 24 ? 20.312 2.408 -3.875 1 81.69 24 GLU B CA 1
ATOM 1267 C C . GLU B 1 24 ? 19.062 1.624 -3.496 1 81.69 24 GLU B C 1
ATOM 1269 O O . GLU B 1 24 ? 18.625 1.644 -2.338 1 81.69 24 GLU B O 1
ATOM 1274 N N . VAL B 1 25 ? 18.484 0.995 -4.5 1 84.75 25 VAL B N 1
ATOM 1275 C CA . VAL B 1 25 ? 17.25 0.25 -4.242 1 84.75 25 VAL B CA 1
ATOM 1276 C C . VAL B 1 25 ? 17.375 -1.16 -4.812 1 84.75 25 VAL B C 1
ATOM 1278 O O . VAL B 1 25 ? 17.969 -1.358 -5.867 1 84.75 25 VAL B O 1
ATOM 1281 N N . SER B 1 26 ? 16.891 -2.104 -4.074 1 84.44 26 SER B N 1
ATOM 1282 C CA . SER B 1 26 ? 16.812 -3.477 -4.555 1 84.44 26 SER B CA 1
ATOM 1283 C C . SER B 1 26 ? 15.367 -3.986 -4.508 1 84.44 26 SER B C 1
ATOM 1285 O O . SER B 1 26 ? 14.625 -3.664 -3.58 1 84.44 26 SER B O 1
ATOM 1287 N N . LEU B 1 27 ? 14.945 -4.559 -5.551 1 81.69 27 LEU B N 1
ATOM 1288 C CA . LEU B 1 27 ? 13.672 -5.273 -5.645 1 81.69 27 LEU B CA 1
ATOM 1289 C C . LEU B 1 27 ? 13.906 -6.781 -5.699 1 81.69 27 LEU B C 1
ATOM 1291 O O . LEU B 1 27 ? 14.492 -7.289 -6.656 1 81.69 27 LEU B O 1
ATOM 1295 N N . ASN B 1 28 ? 13.469 -7.5 -4.656 1 86.31 28 ASN B N 1
ATOM 1296 C CA . ASN B 1 28 ? 13.773 -8.914 -4.508 1 86.31 28 ASN B CA 1
ATOM 1297 C C . ASN B 1 28 ? 12.508 -9.773 -4.539 1 86.31 28 ASN B C 1
ATOM 1299 O O . ASN B 1 28 ? 11.773 -9.836 -3.551 1 86.31 28 ASN B O 1
ATOM 1303 N N . PRO B 1 29 ? 12.312 -10.375 -5.645 1 91.06 29 PRO B N 1
ATOM 1304 C CA . PRO B 1 29 ? 11.211 -11.352 -5.641 1 91.06 29 PRO B CA 1
ATOM 1305 C C . PRO B 1 29 ? 11.586 -12.656 -4.953 1 91.06 29 PRO B C 1
ATOM 1307 O O . PRO B 1 29 ? 12.727 -13.125 -5.078 1 91.06 29 PRO B O 1
ATOM 1310 N N . LYS B 1 30 ? 10.75 -13.25 -4.156 1 94.69 30 LYS B N 1
ATOM 1311 C CA . LYS B 1 30 ? 10.938 -14.523 -3.469 1 94.69 30 LYS B CA 1
ATOM 1312 C C . LYS B 1 30 ? 9.68 -15.383 -3.541 1 94.69 30 LYS B C 1
ATOM 1314 O O . LYS B 1 30 ? 8.594 -14.922 -3.191 1 94.69 30 LYS B O 1
ATOM 1319 N N . ILE B 1 31 ? 9.773 -16.594 -4.055 1 95.38 31 ILE B N 1
ATOM 1320 C CA . ILE B 1 31 ? 8.688 -17.562 -3.986 1 95.38 31 ILE B CA 1
ATOM 1321 C C . ILE B 1 31 ? 8.594 -18.125 -2.574 1 95.38 31 ILE B C 1
ATOM 1323 O O . ILE B 1 31 ? 9.547 -18.734 -2.082 1 95.38 31 ILE B O 1
ATOM 1327 N N . GLU B 1 32 ? 7.488 -18.016 -1.953 1 95.81 32 GLU B N 1
ATOM 1328 C CA . GLU B 1 32 ? 7.324 -18.344 -0.543 1 95.81 32 GLU B CA 1
ATOM 1329 C C . GLU B 1 32 ? 6.723 -19.734 -0.376 1 95.81 32 GLU B C 1
ATOM 1331 O O . GLU B 1 32 ? 7.109 -20.484 0.528 1 95.81 32 GLU B O 1
ATOM 1336 N N . GLU B 1 33 ? 5.797 -20.031 -1.216 1 95.88 33 GLU B N 1
ATOM 1337 C CA . GLU B 1 33 ? 5.016 -21.25 -1.018 1 95.88 33 GLU B CA 1
ATOM 1338 C C . GLU B 1 33 ? 4.387 -21.734 -2.324 1 95.88 33 GLU B C 1
ATOM 1340 O O . GLU B 1 33 ? 4.117 -20.922 -3.217 1 95.88 33 GLU B O 1
ATOM 1345 N N . LEU B 1 34 ? 4.234 -23.078 -2.488 1 96.69 34 LEU B N 1
ATOM 1346 C CA . LEU B 1 34 ? 3.445 -23.703 -3.541 1 96.69 34 LEU B CA 1
ATOM 1347 C C . LEU B 1 34 ? 2.311 -24.531 -2.947 1 96.69 34 LEU B C 1
ATOM 1349 O O . LEU B 1 34 ? 2.502 -25.234 -1.948 1 96.69 34 LEU B O 1
ATOM 1353 N N . ARG B 1 35 ? 1.212 -24.406 -3.584 1 96.81 35 ARG B N 1
ATOM 1354 C CA . ARG B 1 35 ? 0.089 -25.266 -3.195 1 96.81 35 ARG B CA 1
ATOM 1355 C C . ARG B 1 35 ? -0.682 -25.75 -4.422 1 96.81 35 ARG B C 1
ATOM 1357 O O . ARG B 1 35 ? -0.616 -25.125 -5.484 1 96.81 35 ARG B O 1
ATOM 1364 N N . LEU B 1 36 ? -1.295 -26.922 -4.184 1 96.81 36 LEU B N 1
ATOM 1365 C CA . LEU B 1 36 ? -2.223 -27.375 -5.215 1 96.81 36 LEU B CA 1
ATOM 1366 C C . LEU B 1 36 ? -3.4 -26.422 -5.344 1 96.81 36 LEU B C 1
ATOM 1368 O O . LEU B 1 36 ? -3.998 -26.016 -4.34 1 96.81 36 LEU B O 1
ATOM 1372 N N . GLY B 1 37 ? -3.584 -25.984 -6.555 1 94.44 37 GLY B N 1
ATOM 1373 C CA . GLY B 1 37 ? -4.742 -25.141 -6.836 1 94.44 37 GLY B CA 1
ATOM 1374 C C . GLY B 1 37 ? -5.715 -25.781 -7.809 1 94.44 37 GLY B C 1
ATOM 1375 O O . GLY B 1 37 ? -5.352 -26.703 -8.539 1 94.44 37 GLY B O 1
ATOM 1376 N N . GLU B 1 38 ? -6.992 -25.25 -7.684 1 93.38 38 GLU B N 1
ATOM 1377 C CA . GLU B 1 38 ? -8.023 -25.688 -8.617 1 93.38 38 GLU B CA 1
ATOM 1378 C C . GLU B 1 38 ? -8.844 -24.516 -9.133 1 93.38 38 GLU B C 1
ATOM 1380 O O . GLU B 1 38 ? -9.172 -23.594 -8.367 1 93.38 38 GLU B O 1
ATOM 1385 N N . ILE B 1 39 ? -9.07 -24.5 -10.422 1 89 39 ILE B N 1
ATOM 1386 C CA . ILE B 1 39 ? -9.922 -23.484 -11.008 1 89 39 ILE B CA 1
ATOM 1387 C C . ILE B 1 39 ? -11.047 -24.141 -11.805 1 89 39 ILE B C 1
ATOM 1389 O O . ILE B 1 39 ? -10.828 -25.141 -12.484 1 89 39 ILE B O 1
ATOM 1393 N N . ASN B 1 40 ? -12.211 -23.5 -11.656 1 89.69 40 ASN B N 1
ATOM 1394 C CA . ASN B 1 40 ? -13.352 -24 -12.422 1 89.69 40 ASN B CA 1
ATOM 1395 C C . ASN B 1 40 ? -13.461 -23.297 -13.773 1 89.69 40 ASN B C 1
ATOM 1397 O O . ASN B 1 40 ? -13.656 -22.078 -13.844 1 89.69 40 ASN B O 1
ATOM 1401 N N . LEU B 1 41 ? -13.25 -24 -14.828 1 84.06 41 LEU B N 1
ATOM 1402 C CA . LEU B 1 41 ? -13.406 -23.5 -16.188 1 84.06 41 LEU B CA 1
ATOM 1403 C C . LEU B 1 41 ? -14.672 -24.047 -16.828 1 84.06 41 LEU B C 1
ATOM 1405 O O . LEU B 1 41 ? -15.25 -25.031 -16.344 1 84.06 41 LEU B O 1
ATOM 1409 N N . PRO B 1 42 ? -15.289 -23.297 -17.844 1 86.56 42 PRO B N 1
ATOM 1410 C CA . PRO B 1 42 ? -16.484 -23.781 -18.531 1 86.56 42 PRO B CA 1
ATOM 1411 C C . PRO B 1 42 ? -16.391 -25.25 -18.922 1 86.56 42 PRO B C 1
ATOM 1413 O O . PRO B 1 42 ? -17.375 -26 -18.844 1 86.56 42 PRO B O 1
ATOM 1416 N N . ASN B 1 43 ? -15.211 -25.781 -19.266 1 86.06 43 ASN B N 1
ATOM 1417 C CA . ASN B 1 43 ? -15.016 -27.141 -19.75 1 86.06 43 ASN B CA 1
ATOM 1418 C C . ASN B 1 43 ? -14.695 -28.094 -18.594 1 86.06 43 ASN B C 1
ATOM 1420 O O . ASN B 1 43 ? -14.438 -29.281 -18.828 1 86.06 43 ASN B O 1
ATOM 1424 N N . GLY B 1 44 ? -14.609 -27.578 -17.391 1 88.69 44 GLY B N 1
ATOM 1425 C CA . GLY B 1 44 ? -14.391 -28.438 -16.234 1 88.69 44 GLY B CA 1
ATOM 1426 C C . GLY B 1 44 ? -13.383 -27.859 -15.258 1 88.69 44 GLY B C 1
ATOM 1427 O O . GLY B 1 44 ? -12.93 -26.719 -15.414 1 88.69 44 GLY B O 1
ATOM 1428 N N . LYS B 1 45 ? -13.125 -28.688 -14.273 1 90.62 45 LYS B N 1
ATOM 1429 C CA . LYS B 1 45 ? -12.164 -28.312 -13.242 1 90.62 45 LYS B CA 1
ATOM 1430 C C . LYS B 1 45 ? -10.734 -28.609 -13.688 1 90.62 45 LYS B C 1
ATOM 1432 O O . LYS B 1 45 ? -10.461 -29.672 -14.242 1 90.62 45 LYS B O 1
ATOM 1437 N N . VAL B 1 46 ? -9.914 -27.547 -13.516 1 89.12 46 VAL B N 1
ATOM 1438 C CA . VAL B 1 46 ? -8.508 -27.719 -13.891 1 89.12 46 VAL B CA 1
ATOM 1439 C C . VAL B 1 46 ? -7.625 -27.562 -12.656 1 89.12 46 VAL B C 1
ATOM 1441 O O . VAL B 1 46 ? -7.785 -26.625 -11.883 1 89.12 46 VAL B O 1
ATOM 1444 N N . LYS B 1 47 ? -6.699 -28.625 -12.539 1 92.62 47 LYS B N 1
ATOM 1445 C CA . LYS B 1 47 ? -5.719 -28.562 -11.461 1 92.62 47 LYS B CA 1
ATOM 1446 C C . LYS B 1 47 ? -4.461 -27.812 -11.898 1 92.62 47 LYS B C 1
ATOM 1448 O O . LYS B 1 47 ? -3.996 -27.984 -13.031 1 92.62 47 LYS B O 1
ATOM 1453 N N . GLY B 1 48 ? -3.998 -26.875 -11.023 1 95.5 48 GLY B N 1
ATOM 1454 C CA . GLY B 1 48 ? -2.758 -26.156 -11.234 1 95.5 48 GLY B CA 1
ATOM 1455 C C . GLY B 1 48 ? -1.978 -25.906 -9.953 1 95.5 48 GLY B C 1
ATOM 1456 O O . GLY B 1 48 ? -2.152 -26.641 -8.969 1 95.5 48 GLY B O 1
ATOM 1457 N N . ILE B 1 49 ? -0.987 -25.062 -10.055 1 97.25 49 ILE B N 1
ATOM 1458 C CA . ILE B 1 49 ? -0.13 -24.75 -8.914 1 97.25 49 ILE B CA 1
ATOM 1459 C C . ILE B 1 49 ? -0.331 -23.297 -8.5 1 97.25 49 ILE B C 1
ATOM 1461 O O . ILE B 1 49 ? -0.197 -22.391 -9.328 1 97.25 49 ILE B O 1
ATOM 1465 N N . GLU B 1 50 ? -0.694 -23.031 -7.285 1 97.75 50 GLU B N 1
ATOM 1466 C CA . GLU B 1 50 ? -0.667 -21.703 -6.707 1 97.75 50 GLU B CA 1
ATOM 1467 C C . GLU B 1 50 ? 0.725 -21.359 -6.184 1 97.75 50 GLU B C 1
ATOM 1469 O O . GLU B 1 50 ? 1.255 -22.047 -5.309 1 97.75 50 GLU B O 1
ATOM 1474 N N . VAL B 1 51 ? 1.227 -20.3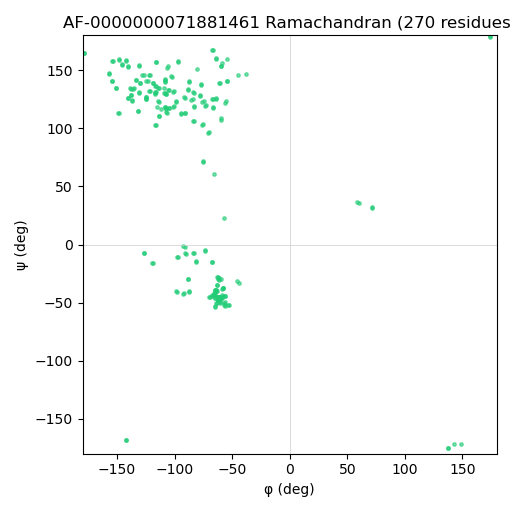59 -6.758 1 97.69 51 VAL B N 1
ATOM 1475 C CA . VAL B 1 51 ? 2.557 -19.906 -6.371 1 97.69 51 VAL B CA 1
ATOM 1476 C C . VAL B 1 51 ? 2.449 -18.594 -5.582 1 97.69 51 VAL B C 1
ATOM 1478 O O . VAL B 1 51 ? 1.977 -17.594 -6.109 1 97.69 51 VAL B O 1
ATOM 1481 N N . GLU B 1 52 ? 2.838 -18.562 -4.355 1 98.12 52 GLU B N 1
ATOM 1482 C CA . GLU B 1 52 ? 2.883 -17.344 -3.555 1 98.12 52 GLU B CA 1
ATOM 1483 C C . GLU B 1 52 ? 4.246 -16.656 -3.654 1 98.12 52 GLU B C 1
ATOM 1485 O O . GLU B 1 52 ? 5.277 -17.297 -3.406 1 98.12 52 GLU B O 1
ATOM 1490 N N . LEU B 1 53 ? 4.215 -15.43 -4.004 1 97.38 53 LEU B N 1
ATOM 1491 C CA . LEU B 1 53 ? 5.434 -14.633 -4.145 1 97.38 53 LEU B CA 1
ATOM 1492 C C . LEU B 1 53 ? 5.395 -13.414 -3.234 1 97.38 53 LEU B C 1
ATOM 1494 O O . LEU B 1 53 ? 4.34 -12.797 -3.055 1 97.38 53 LEU B O 1
ATOM 1498 N N . THR B 1 54 ? 6.555 -13.055 -2.75 1 98 54 THR B N 1
ATOM 1499 C CA . THR B 1 54 ? 6.73 -11.797 -2.031 1 98 54 THR B CA 1
ATOM 1500 C C . THR B 1 54 ? 7.832 -10.961 -2.67 1 98 54 THR B C 1
ATOM 1502 O O . THR B 1 54 ? 8.93 -11.461 -2.928 1 98 54 THR B O 1
ATOM 1505 N N . TYR B 1 55 ? 7.516 -9.781 -3.012 1 96.62 55 TYR B N 1
ATOM 1506 C CA . TYR B 1 55 ? 8.492 -8.797 -3.457 1 96.62 55 TYR B CA 1
ATOM 1507 C C . TYR B 1 55 ? 8.875 -7.855 -2.32 1 96.62 55 TYR B C 1
ATOM 1509 O O . TYR B 1 55 ? 8.008 -7.176 -1.758 1 96.62 55 TYR B O 1
ATOM 1517 N N . ASN B 1 56 ? 10.141 -7.789 -2.018 1 96.44 56 ASN B N 1
ATOM 1518 C CA . ASN B 1 56 ? 10.656 -6.852 -1.028 1 96.44 56 ASN B CA 1
ATOM 1519 C C . ASN B 1 56 ? 11.438 -5.719 -1.686 1 96.44 56 ASN B C 1
ATOM 1521 O O . ASN B 1 56 ? 12.305 -5.965 -2.527 1 96.44 56 ASN B O 1
ATOM 1525 N N . ILE B 1 57 ? 11.125 -4.566 -1.352 1 95.06 57 ILE B N 1
ATOM 1526 C CA . ILE B 1 57 ? 11.828 -3.381 -1.814 1 95.06 57 ILE B CA 1
ATOM 1527 C C . ILE B 1 57 ? 12.648 -2.785 -0.667 1 95.06 57 ILE B C 1
ATOM 1529 O O . ILE B 1 57 ? 12.086 -2.297 0.315 1 95.06 57 ILE B O 1
ATOM 1533 N N . ILE B 1 58 ? 13.93 -2.762 -0.895 1 91.25 58 ILE B N 1
ATOM 1534 C CA . ILE B 1 58 ? 14.82 -2.346 0.18 1 91.25 58 ILE B CA 1
ATOM 1535 C C . ILE B 1 58 ? 15.703 -1.195 -0.299 1 91.25 58 ILE B C 1
ATOM 1537 O O . ILE B 1 58 ? 16.375 -1.303 -1.333 1 91.25 58 ILE B O 1
ATOM 1541 N N . TYR B 1 59 ? 15.703 -0.193 0.384 1 91 59 TYR B N 1
ATOM 1542 C CA . TYR B 1 59 ? 16.516 0.97 0.07 1 91 59 TYR B CA 1
ATOM 1543 C C . TYR B 1 59 ? 17.75 1.027 0.97 1 91 59 TYR B C 1
ATOM 1545 O O . TYR B 1 59 ? 17.672 0.714 2.16 1 91 59 TYR B O 1
ATOM 1553 N N . SER B 1 60 ? 18.875 1.504 0.363 1 87.06 60 SER B N 1
ATOM 1554 C CA . SER B 1 60 ? 20.109 1.807 1.089 1 87.06 60 SER B CA 1
ATOM 1555 C C . SER B 1 60 ? 20.641 3.184 0.712 1 87.06 60 SER B C 1
ATOM 1557 O O . SER B 1 60 ? 21 3.424 -0.446 1 87.06 60 SER B O 1
ATOM 1559 N N . PRO B 1 61 ? 20.672 4.105 1.608 1 89 61 PRO B N 1
ATOM 1560 C CA . PRO B 1 61 ? 20.297 3.988 3.018 1 89 61 PRO B CA 1
ATOM 1561 C C . PRO B 1 61 ? 18.797 3.75 3.203 1 89 61 PRO B C 1
ATOM 1563 O O . PRO B 1 61 ? 18.031 3.824 2.238 1 89 61 PRO B O 1
ATOM 1566 N N . GLU B 1 62 ? 18.312 3.377 4.375 1 88.06 62 GLU B N 1
ATOM 1567 C CA . GLU B 1 62 ? 16.938 2.975 4.629 1 88.06 62 GLU B CA 1
ATOM 1568 C C . GLU B 1 62 ? 16 4.184 4.652 1 88.06 62 GLU B C 1
ATOM 1570 O O . GLU B 1 62 ? 15.445 4.527 5.699 1 88.06 62 GLU B O 1
ATOM 1575 N N . VAL B 1 63 ? 15.773 4.723 3.529 1 90.5 63 VAL B N 1
ATOM 1576 C CA . VAL B 1 63 ? 14.867 5.859 3.385 1 90.5 63 VAL B CA 1
ATOM 1577 C C . VAL B 1 63 ? 13.43 5.363 3.27 1 90.5 63 VAL B C 1
ATOM 1579 O O . VAL B 1 63 ? 12.492 6.164 3.229 1 90.5 63 VAL B O 1
ATOM 1582 N N . GLY B 1 64 ? 13.25 4.074 3.168 1 93.25 64 GLY B N 1
ATOM 1583 C CA . GLY B 1 64 ? 11.945 3.439 3.086 1 93.25 64 GLY B CA 1
ATOM 1584 C C . GLY B 1 64 ? 12.016 1.947 2.824 1 93.25 64 GLY B C 1
ATOM 1585 O O . GLY B 1 64 ? 13.109 1.381 2.746 1 93.25 64 GLY B O 1
ATOM 1586 N N . LYS B 1 65 ? 10.883 1.395 2.781 1 95.5 65 LYS B N 1
ATOM 1587 C CA . LYS B 1 65 ? 10.766 -0.018 2.43 1 95.5 65 LYS B CA 1
ATOM 1588 C C . LYS B 1 65 ? 9.406 -0.323 1.811 1 95.5 65 LYS B C 1
ATOM 1590 O O . LYS B 1 65 ? 8.453 0.443 1.982 1 95.5 65 LYS B O 1
ATOM 1595 N N . GLY B 1 66 ? 9.359 -1.369 1.092 1 96.56 66 GLY B N 1
ATOM 1596 C CA . GLY B 1 66 ? 8.125 -1.834 0.478 1 96.56 66 GLY B CA 1
ATOM 1597 C C . GLY B 1 66 ? 8.023 -3.346 0.402 1 96.56 66 GLY B C 1
ATOM 1598 O O . GLY B 1 66 ? 9.047 -4.039 0.391 1 96.56 66 GLY B O 1
ATOM 1599 N N . MET B 1 67 ? 6.805 -3.803 0.349 1 98.31 67 MET B N 1
ATOM 1600 C CA . MET B 1 67 ? 6.547 -5.23 0.195 1 98.31 67 MET B CA 1
ATOM 1601 C C . MET B 1 67 ? 5.223 -5.469 -0.525 1 98.31 67 MET B C 1
ATOM 1603 O O . MET B 1 67 ? 4.227 -4.801 -0.241 1 98.31 67 MET B O 1
ATOM 1607 N N . ILE B 1 68 ? 5.199 -6.332 -1.445 1 98.31 68 ILE B N 1
ATOM 1608 C CA . ILE B 1 68 ? 3.988 -6.777 -2.123 1 98.31 68 ILE B CA 1
ATOM 1609 C C . ILE B 1 68 ? 3.945 -8.305 -2.156 1 98.31 68 ILE B C 1
ATOM 1611 O O . ILE B 1 68 ? 4.934 -8.953 -2.51 1 98.31 68 ILE B O 1
ATOM 1615 N N . ARG B 1 69 ? 2.84 -8.852 -1.767 1 98.38 69 ARG B N 1
ATOM 1616 C CA . ARG B 1 69 ? 2.611 -10.289 -1.814 1 98.38 69 ARG B CA 1
ATOM 1617 C C . ARG B 1 69 ? 1.519 -10.641 -2.818 1 98.38 69 ARG B C 1
ATOM 1619 O O . ARG B 1 69 ? 0.471 -9.992 -2.855 1 98.38 69 ARG B O 1
ATOM 1626 N N . MET B 1 70 ? 1.784 -11.672 -3.623 1 97.94 70 MET B N 1
ATOM 1627 C CA . MET B 1 70 ? 0.794 -12.086 -4.613 1 97.94 70 MET B CA 1
ATOM 1628 C C . MET B 1 70 ? 0.758 -13.602 -4.746 1 97.94 70 MET B C 1
ATOM 1630 O O . MET B 1 70 ? 1.716 -14.289 -4.379 1 97.94 70 MET B O 1
ATOM 1634 N N . ILE B 1 71 ? -0.351 -14.102 -5.25 1 97.44 71 ILE B N 1
ATOM 1635 C CA . ILE B 1 71 ? -0.506 -15.5 -5.629 1 97.44 71 ILE B CA 1
ATOM 1636 C C . ILE B 1 71 ? -0.756 -15.609 -7.133 1 97.44 71 ILE B C 1
ATOM 1638 O O . ILE B 1 71 ? -1.559 -14.852 -7.688 1 97.44 71 ILE B O 1
ATOM 1642 N N . VAL B 1 72 ? -0.04 -16.469 -7.773 1 96.81 72 VAL B N 1
ATOM 1643 C CA . VAL B 1 72 ? -0.191 -16.719 -9.203 1 96.81 72 VAL B CA 1
ATOM 1644 C C . VAL B 1 72 ? -0.638 -18.172 -9.414 1 96.81 72 VAL B C 1
ATOM 1646 O O . VAL B 1 72 ? -0.131 -19.094 -8.766 1 96.81 72 VAL B O 1
ATOM 1649 N N . PHE B 1 73 ? -1.603 -18.344 -10.305 1 97 73 PHE B N 1
ATOM 1650 C CA . PHE B 1 73 ? -2.025 -19.688 -10.688 1 97 73 PHE B CA 1
ATOM 1651 C C . PHE B 1 73 ? -1.289 -20.141 -11.945 1 97 73 PHE B C 1
ATOM 1653 O O . PHE B 1 73 ? -1.56 -19.656 -13.039 1 97 73 PHE B O 1
ATOM 1660 N N . TYR B 1 74 ? -0.455 -21.141 -11.758 1 96.81 74 TYR B N 1
ATOM 1661 C CA . TYR B 1 74 ? 0.432 -21.625 -12.805 1 96.81 74 TYR B CA 1
ATOM 1662 C C . TYR B 1 74 ? -0.015 -22.984 -13.312 1 96.81 74 TYR B C 1
ATOM 1664 O O . TYR B 1 74 ? -0.284 -23.891 -12.516 1 96.81 74 TYR B O 1
ATOM 1672 N N . LEU B 1 75 ? -0.116 -23.094 -14.633 1 94.56 75 LEU B N 1
ATOM 1673 C CA . LEU B 1 75 ? -0.447 -24.359 -15.266 1 94.56 75 LEU B CA 1
ATOM 1674 C C . LEU B 1 75 ? 0.727 -24.875 -16.094 1 94.56 75 LEU B C 1
ATOM 1676 O O . LEU B 1 75 ? 1.031 -24.344 -17.156 1 94.56 75 LEU B O 1
ATOM 1680 N N . PRO B 1 76 ? 1.267 -25.938 -15.562 1 93.19 76 PRO B N 1
ATOM 1681 C CA . PRO B 1 76 ? 2.352 -26.516 -16.359 1 93.19 76 PRO B CA 1
ATOM 1682 C C . PRO B 1 76 ? 1.873 -27.031 -17.719 1 93.19 76 PRO B C 1
ATOM 1684 O O . PRO B 1 76 ? 0.688 -27.328 -17.891 1 93.19 76 PRO B O 1
ATOM 1687 N N . ARG B 1 77 ? 2.807 -27.172 -18.656 1 89.19 77 ARG B N 1
ATOM 1688 C CA . ARG B 1 77 ? 2.48 -27.656 -20 1 89.19 77 ARG B CA 1
ATOM 1689 C C . ARG B 1 77 ? 1.878 -29.062 -19.938 1 89.19 77 ARG B C 1
ATOM 1691 O O . ARG B 1 77 ? 0.894 -29.344 -20.625 1 89.19 77 ARG B O 1
ATOM 1698 N N . ASN B 1 78 ? 2.531 -29.891 -19.172 1 90.12 78 ASN B N 1
ATOM 1699 C CA . ASN B 1 78 ? 2 -31.219 -18.906 1 90.12 78 ASN B CA 1
ATOM 1700 C C . ASN B 1 78 ? 1.329 -31.297 -17.531 1 90.12 78 ASN B C 1
ATOM 1702 O O . ASN B 1 78 ? 1.985 -31.125 -16.516 1 90.12 78 ASN B O 1
ATOM 1706 N N . ARG B 1 79 ? 0.029 -31.594 -17.516 1 87.44 79 ARG B N 1
ATOM 1707 C CA . ARG B 1 79 ? -0.769 -31.625 -16.281 1 87.44 79 ARG B CA 1
ATOM 1708 C C . ARG B 1 79 ? -0.218 -32.625 -15.297 1 87.44 79 ARG B C 1
ATOM 1710 O O . ARG B 1 79 ? -0.333 -32.469 -14.078 1 87.44 79 ARG B O 1
ATOM 1717 N N . GLU B 1 80 ? 0.367 -33.625 -15.797 1 90.44 80 GLU B N 1
ATOM 1718 C CA . GLU B 1 80 ? 0.894 -34.719 -14.961 1 90.44 80 GLU B CA 1
ATOM 1719 C C . GLU B 1 80 ? 2.064 -34.219 -14.109 1 90.44 80 GLU B C 1
ATOM 1721 O O . GLU B 1 80 ? 2.438 -34.875 -13.125 1 90.44 80 GLU B O 1
ATOM 1726 N N . ASP B 1 81 ? 2.574 -33.031 -14.516 1 93.94 81 ASP B N 1
ATOM 1727 C CA . ASP B 1 81 ? 3.758 -32.531 -13.82 1 93.94 81 ASP B CA 1
ATOM 1728 C C . ASP B 1 81 ? 3.381 -31.844 -12.516 1 93.94 81 ASP B C 1
ATOM 1730 O O . ASP B 1 81 ? 4.242 -31.578 -11.672 1 93.94 81 ASP B O 1
ATOM 1734 N N . VAL B 1 82 ? 2.141 -31.516 -12.312 1 95.25 82 VAL B N 1
ATOM 1735 C CA . VAL B 1 82 ? 1.687 -30.766 -11.148 1 95.25 82 VAL B CA 1
ATOM 1736 C C . VAL B 1 82 ? 2.156 -31.453 -9.867 1 95.25 82 VAL B C 1
ATOM 1738 O O . VAL B 1 82 ? 2.816 -30.844 -9.031 1 95.25 82 VAL B O 1
ATOM 1741 N N . ASP B 1 83 ? 1.87 -32.75 -9.758 1 95.31 83 ASP B N 1
ATOM 1742 C CA . ASP B 1 83 ? 2.191 -33.469 -8.539 1 95.31 83 ASP B CA 1
ATOM 1743 C C . ASP B 1 83 ? 3.701 -33.562 -8.328 1 95.31 83 ASP B C 1
ATOM 1745 O O . ASP B 1 83 ? 4.188 -33.438 -7.207 1 95.31 83 ASP B O 1
ATOM 1749 N N . ASN B 1 84 ? 4.363 -33.844 -9.383 1 95.81 84 ASN B N 1
ATOM 1750 C CA . ASN B 1 84 ? 5.816 -33.938 -9.297 1 95.81 84 ASN B CA 1
ATOM 1751 C C . ASN B 1 84 ? 6.453 -32.656 -8.812 1 95.81 84 ASN B C 1
ATOM 1753 O O . ASN B 1 84 ? 7.359 -32.656 -7.977 1 95.81 84 ASN B O 1
ATOM 1757 N N . ILE B 1 85 ? 6.012 -31.516 -9.383 1 96.62 85 ILE B N 1
ATOM 1758 C CA . ILE B 1 85 ? 6.547 -30.219 -9.008 1 96.62 85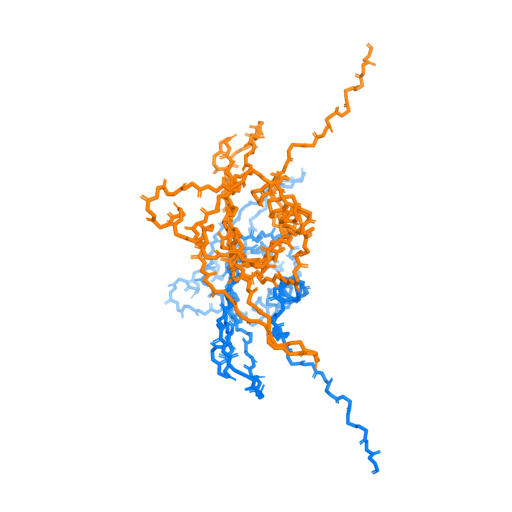 ILE B CA 1
ATOM 1759 C C . ILE B 1 85 ? 6.266 -29.953 -7.527 1 96.62 85 ILE B C 1
ATOM 1761 O O . ILE B 1 85 ? 7.16 -29.531 -6.785 1 96.62 85 ILE B O 1
ATOM 1765 N N . LEU B 1 86 ? 5.105 -30.203 -7.062 1 97.31 86 LEU B N 1
ATOM 1766 C CA . LEU B 1 86 ? 4.715 -29.984 -5.676 1 97.31 86 LEU B CA 1
ATOM 1767 C C . LEU B 1 86 ? 5.508 -30.891 -4.734 1 97.31 86 LEU B C 1
ATOM 1769 O O . LEU B 1 86 ? 5.941 -30.453 -3.666 1 97.31 86 LEU B O 1
ATOM 1773 N N . ASP B 1 87 ? 5.688 -32.156 -5.09 1 96.38 87 ASP B N 1
ATOM 1774 C CA . ASP B 1 87 ? 6.445 -33.094 -4.281 1 96.38 87 ASP B CA 1
ATOM 1775 C C . ASP B 1 87 ? 7.898 -32.656 -4.129 1 96.38 87 ASP B C 1
ATOM 1777 O O . ASP B 1 87 ? 8.453 -32.688 -3.031 1 96.38 87 ASP B O 1
ATOM 1781 N N . ASN B 1 88 ? 8.461 -32.25 -5.242 1 96.38 88 ASN B N 1
ATOM 1782 C CA . ASN B 1 88 ? 9.852 -31.812 -5.219 1 96.38 88 ASN B CA 1
ATOM 1783 C C . ASN B 1 88 ? 10.023 -30.562 -4.352 1 96.38 88 ASN B C 1
ATOM 1785 O O . ASN B 1 88 ? 11.031 -30.422 -3.654 1 96.38 88 ASN B O 1
ATOM 1789 N N . TRP B 1 89 ? 9.094 -29.656 -4.414 1 96.44 89 TRP B N 1
ATOM 1790 C CA . TRP B 1 89 ? 9.125 -28.453 -3.582 1 96.44 89 TRP B CA 1
ATOM 1791 C C . TRP B 1 89 ? 9.031 -28.812 -2.104 1 96.44 89 TRP B C 1
ATOM 1793 O O . TRP B 1 89 ? 9.773 -28.281 -1.278 1 96.44 89 TRP B O 1
ATOM 1803 N N . GLU B 1 90 ? 8.141 -29.703 -1.715 1 95.31 90 GLU B N 1
ATOM 1804 C CA . GLU B 1 90 ? 7.941 -30.094 -0.323 1 95.31 90 GLU B CA 1
ATOM 1805 C C . GLU B 1 90 ? 9.18 -30.797 0.235 1 95.31 90 GLU B C 1
ATOM 1807 O O . GLU B 1 90 ? 9.586 -30.531 1.366 1 95.31 90 GLU B O 1
ATOM 1812 N N . LYS B 1 91 ? 9.836 -31.625 -0.553 1 95.62 91 LYS B N 1
ATOM 1813 C CA . LYS B 1 91 ? 10.93 -32.469 -0.08 1 95.62 91 LYS B CA 1
ATOM 1814 C C . LYS B 1 91 ? 12.258 -31.734 -0.15 1 95.62 91 LYS B C 1
ATOM 1816 O O . LYS B 1 91 ? 13.086 -31.844 0.763 1 95.62 91 LYS B O 1
ATOM 1821 N N . GLU B 1 92 ? 12.484 -30.953 -1.262 1 95.69 92 GLU B N 1
ATOM 1822 C CA . GLU B 1 92 ? 13.828 -30.422 -1.518 1 95.69 92 GLU B CA 1
ATOM 1823 C C . GLU B 1 92 ? 13.805 -28.906 -1.707 1 95.69 92 GLU B C 1
ATOM 1825 O O . GLU B 1 92 ? 14.852 -28.281 -1.857 1 95.69 92 GLU B O 1
ATOM 1830 N N . LYS B 1 93 ? 12.664 -28.266 -1.771 1 94.69 93 LYS B N 1
ATOM 1831 C CA . LYS B 1 93 ? 12.5 -26.844 -2.047 1 94.69 93 LYS B CA 1
ATOM 1832 C C . LYS B 1 93 ? 13.102 -26.469 -3.4 1 94.69 93 LYS B C 1
ATOM 1834 O O . LYS B 1 93 ? 13.719 -25.406 -3.543 1 94.69 93 LYS B O 1
ATOM 1839 N N . LYS B 1 94 ? 12.938 -27.422 -4.34 1 94.5 94 LYS B N 1
ATOM 1840 C CA . LYS B 1 94 ? 13.445 -27.203 -5.691 1 94.5 94 LYS B CA 1
ATOM 1841 C C . LYS B 1 94 ? 12.305 -26.969 -6.676 1 94.5 94 LYS B C 1
ATOM 1843 O O . LYS B 1 94 ? 11.266 -27.625 -6.598 1 94.5 94 LYS B O 1
ATOM 1848 N N . LEU B 1 95 ? 12.555 -26.031 -7.633 1 95.12 95 LEU B N 1
ATOM 1849 C CA . LEU B 1 95 ? 11.578 -25.688 -8.656 1 95.12 95 LEU B CA 1
ATOM 1850 C C . LEU B 1 95 ? 12.195 -25.766 -10.047 1 95.12 95 LEU B C 1
ATOM 1852 O O . LEU B 1 95 ? 13.375 -25.438 -10.234 1 95.12 95 LEU B O 1
ATOM 1856 N N . PRO B 1 96 ? 11.367 -26.188 -11.086 1 94 96 PRO B N 1
ATOM 1857 C CA . PRO B 1 96 ? 11.859 -26.078 -12.461 1 94 96 PRO B CA 1
ATOM 1858 C C . PRO B 1 96 ? 12.172 -24.641 -12.867 1 94 96 PRO B C 1
ATOM 1860 O O . PRO B 1 96 ? 11.422 -23.719 -12.523 1 94 96 PRO B O 1
ATOM 1863 N N . GLY B 1 97 ? 13.25 -24.469 -13.57 1 93.69 97 GLY B N 1
ATOM 1864 C CA . GLY B 1 97 ? 13.648 -23.141 -14.016 1 93.69 97 GLY B CA 1
ATOM 1865 C C . GLY B 1 97 ? 12.594 -22.453 -14.867 1 93.69 97 GLY B C 1
ATOM 1866 O O . GLY B 1 97 ? 12.414 -21.25 -14.766 1 93.69 97 GLY B O 1
ATOM 1867 N N . GLU B 1 98 ? 11.961 -23.281 -15.664 1 92.56 98 GLU B N 1
ATOM 1868 C CA . GLU B 1 98 ? 10.922 -22.75 -16.531 1 92.56 98 GLU B CA 1
ATOM 1869 C C . GLU B 1 98 ? 9.781 -22.125 -15.719 1 92.56 98 GLU B C 1
ATOM 1871 O O . GLU B 1 98 ? 9.297 -21.047 -16.047 1 92.56 98 GLU B O 1
ATOM 1876 N N . LEU B 1 99 ? 9.32 -22.797 -14.68 1 93.88 99 LEU B N 1
ATOM 1877 C CA . LEU B 1 99 ? 8.273 -22.297 -13.797 1 93.88 99 LEU B CA 1
ATOM 1878 C C . LEU B 1 99 ? 8.711 -21 -13.125 1 93.88 99 LEU B C 1
ATOM 1880 O O . LEU B 1 99 ? 7.961 -20.016 -13.109 1 93.88 99 LEU B O 1
ATOM 1884 N N . VAL B 1 100 ? 9.898 -20.969 -12.531 1 94.94 100 VAL B N 1
ATOM 1885 C CA . VAL B 1 100 ? 10.414 -19.781 -11.852 1 94.94 100 VAL B CA 1
ATOM 1886 C C . VAL B 1 100 ? 10.43 -18.594 -12.812 1 94.94 100 VAL B C 1
ATOM 1888 O O . VAL B 1 100 ? 9.922 -17.516 -12.5 1 94.94 100 VAL B O 1
ATOM 1891 N N . ALA B 1 101 ? 11 -18.812 -14.023 1 94.44 101 ALA B N 1
ATOM 1892 C CA . ALA B 1 101 ? 11.133 -17.734 -15 1 94.44 101 ALA B CA 1
ATOM 1893 C C . ALA B 1 101 ? 9.766 -17.203 -15.414 1 94.44 101 ALA B C 1
ATOM 1895 O O . ALA B 1 101 ? 9.562 -15.977 -15.453 1 94.44 101 ALA B O 1
ATOM 1896 N N . G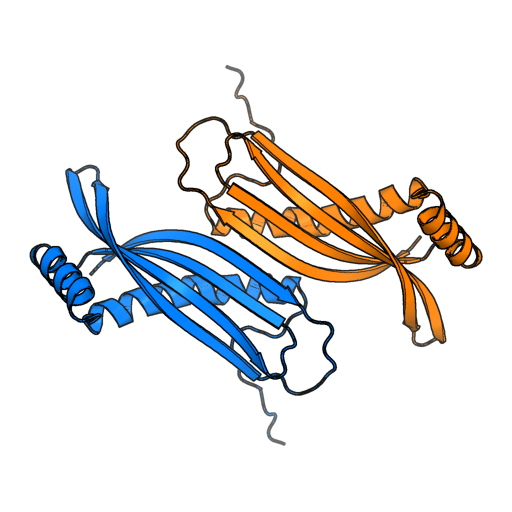LU B 1 102 ? 8.844 -18.047 -15.695 1 94.88 102 GLU B N 1
ATOM 1897 C CA . GLU B 1 102 ? 7.523 -17.641 -16.156 1 94.88 102 GLU B CA 1
ATOM 1898 C C . GLU B 1 102 ? 6.766 -16.875 -15.086 1 94.88 102 GLU B C 1
ATOM 1900 O O . GLU B 1 102 ? 6.215 -15.805 -15.344 1 94.88 102 GLU B O 1
ATOM 1905 N N . VAL B 1 103 ? 6.789 -17.391 -13.859 1 96.25 103 VAL B N 1
ATOM 1906 C CA . VAL B 1 103 ? 6.035 -16.797 -12.758 1 96.25 103 VAL B CA 1
ATOM 1907 C C . VAL B 1 103 ? 6.66 -15.469 -12.367 1 96.25 103 VAL B C 1
ATOM 1909 O O . VAL B 1 103 ? 5.949 -14.469 -12.195 1 96.25 103 VAL B O 1
ATOM 1912 N N . VAL B 1 104 ? 7.941 -15.391 -12.25 1 94.69 104 VAL B N 1
ATOM 1913 C CA . VAL B 1 104 ? 8.625 -14.172 -11.828 1 94.69 104 VAL B CA 1
ATOM 1914 C C . VAL B 1 104 ? 8.484 -13.102 -12.898 1 94.69 104 VAL B C 1
ATOM 1916 O O . VAL B 1 104 ? 8.234 -11.93 -12.594 1 94.69 104 VAL B O 1
ATOM 1919 N N . ASN B 1 105 ? 8.672 -13.477 -14.156 1 93.88 105 ASN B N 1
ATOM 1920 C CA . ASN B 1 105 ? 8.508 -12.516 -15.234 1 93.88 105 ASN B CA 1
ATOM 1921 C C . ASN B 1 105 ? 7.09 -11.953 -15.273 1 93.88 105 ASN B C 1
ATOM 1923 O O . ASN B 1 105 ? 6.898 -10.75 -15.461 1 93.88 105 ASN B O 1
ATOM 1927 N N . PHE B 1 106 ? 6.172 -12.805 -15.156 1 96.06 106 PHE B N 1
ATOM 1928 C CA . PHE B 1 106 ? 4.781 -12.375 -15.094 1 96.06 106 PHE B CA 1
ATOM 1929 C C . PHE B 1 106 ? 4.574 -11.391 -13.945 1 96.06 106 PHE B C 1
ATOM 1931 O O . PHE B 1 106 ? 4 -10.32 -14.133 1 96.06 106 PHE B O 1
ATOM 1938 N N . ALA B 1 107 ? 5.012 -11.773 -12.703 1 96.38 107 ALA B N 1
ATOM 1939 C CA . ALA B 1 107 ? 4.859 -10.945 -11.508 1 96.38 107 ALA B CA 1
ATOM 1940 C C . ALA B 1 107 ? 5.543 -9.594 -11.688 1 96.38 107 ALA B C 1
ATOM 1942 O O . ALA B 1 107 ? 4.984 -8.555 -11.32 1 96.38 107 ALA B O 1
ATOM 1943 N N . ASN B 1 108 ? 6.754 -9.586 -12.242 1 94 108 ASN B N 1
ATOM 1944 C CA . ASN B 1 108 ? 7.477 -8.344 -12.5 1 94 108 ASN B CA 1
ATOM 1945 C C . ASN B 1 108 ? 6.668 -7.395 -13.375 1 94 108 ASN B C 1
ATOM 1947 O O . ASN B 1 108 ? 6.598 -6.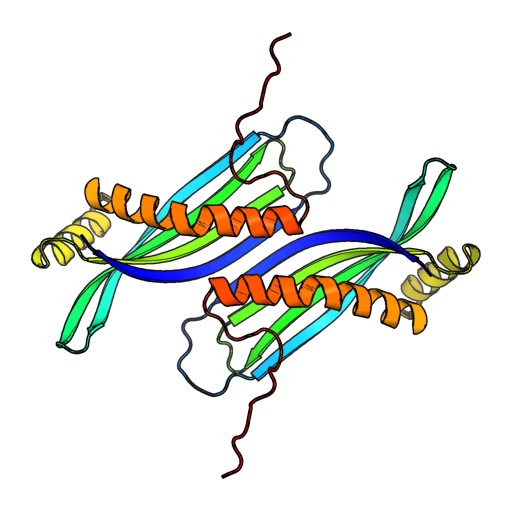195 -13.094 1 94 108 ASN B O 1
ATOM 1951 N N . ASN B 1 109 ? 6.098 -7.906 -14.359 1 95.06 109 ASN B N 1
ATOM 1952 C CA . ASN B 1 109 ? 5.332 -7.098 -15.305 1 95.06 109 ASN B CA 1
ATOM 1953 C C . ASN B 1 109 ? 4.148 -6.414 -14.625 1 95.06 109 ASN B C 1
ATOM 1955 O O . ASN B 1 109 ? 3.746 -5.32 -15.023 1 95.06 109 ASN B O 1
ATOM 1959 N N . LEU B 1 110 ? 3.6 -7.039 -13.586 1 96.25 110 LEU B N 1
ATOM 1960 C CA . LEU B 1 110 ? 2.436 -6.508 -12.883 1 96.25 110 LEU B CA 1
ATOM 1961 C C . LEU B 1 110 ? 2.859 -5.641 -11.703 1 96.25 110 LEU B C 1
ATOM 1963 O O . LEU B 1 110 ? 2.312 -4.555 -11.5 1 96.25 110 LEU B O 1
ATOM 1967 N N . LEU B 1 111 ? 3.852 -6.102 -10.977 1 97.06 111 LEU B N 1
ATOM 1968 C CA . LEU B 1 111 ? 4.105 -5.531 -9.664 1 97.06 111 LEU B CA 1
ATOM 1969 C C . LEU B 1 111 ? 5.047 -4.332 -9.758 1 97.06 111 LEU B C 1
ATOM 1971 O O . LEU B 1 111 ? 4.977 -3.418 -8.938 1 97.06 111 LEU B O 1
ATOM 1975 N N . ILE B 1 112 ? 5.953 -4.324 -10.773 1 93.88 112 ILE B N 1
ATOM 1976 C CA . ILE B 1 112 ? 6.902 -3.217 -10.859 1 93.88 112 ILE B CA 1
ATOM 1977 C C . ILE B 1 112 ? 6.152 -1.916 -11.141 1 93.88 112 ILE B C 1
ATOM 1979 O O . ILE B 1 112 ? 6.289 -0.94 -10.398 1 93.88 112 ILE B O 1
ATOM 1983 N N . PRO B 1 113 ? 5.281 -1.793 -12.18 1 97 113 PRO B N 1
ATOM 1984 C CA . PRO B 1 113 ? 4.52 -0.556 -12.375 1 97 113 PRO B CA 1
ATOM 1985 C C . PRO B 1 113 ? 3.637 -0.214 -11.172 1 97 113 PRO B C 1
ATOM 1987 O O . PRO B 1 113 ? 3.492 0.96 -10.828 1 97 113 PRO B O 1
ATOM 1990 N N . PHE B 1 114 ? 3.037 -1.201 -10.539 1 98.19 114 PHE B N 1
ATOM 1991 C CA . PHE B 1 114 ? 2.205 -1.008 -9.359 1 98.19 114 PHE B CA 1
ATOM 1992 C C . PHE B 1 114 ? 3.008 -0.369 -8.234 1 98.19 114 PHE B C 1
ATOM 1994 O O . PHE B 1 114 ? 2.572 0.618 -7.633 1 98.19 114 PHE B O 1
ATOM 2001 N N . ALA B 1 115 ? 4.207 -0.888 -8.008 1 96.75 115 ALA B N 1
ATOM 2002 C CA . ALA B 1 115 ? 5.105 -0.341 -6.996 1 96.75 115 ALA B CA 1
ATOM 2003 C C . ALA B 1 115 ? 5.539 1.077 -7.359 1 96.75 115 ALA B C 1
ATOM 2005 O O . ALA B 1 115 ? 5.641 1.941 -6.484 1 96.75 115 ALA B O 1
ATOM 2006 N N . MET B 1 116 ? 5.777 1.304 -8.617 1 96.19 116 MET B N 1
ATOM 2007 C CA . MET B 1 116 ? 6.176 2.633 -9.07 1 96.19 116 MET B CA 1
ATOM 2008 C C . MET B 1 116 ? 5.066 3.648 -8.828 1 96.19 116 MET B C 1
ATOM 2010 O O . MET B 1 116 ? 5.336 4.793 -8.453 1 96.19 116 MET B O 1
ATOM 2014 N N . MET B 1 117 ? 3.869 3.234 -9.062 1 97.69 117 MET B N 1
ATOM 2015 C CA . MET B 1 117 ? 2.73 4.113 -8.812 1 97.69 117 MET B CA 1
ATOM 2016 C C . MET B 1 117 ? 2.639 4.484 -7.34 1 97.69 117 MET B C 1
ATOM 2018 O O . MET B 1 117 ? 2.484 5.66 -7 1 97.69 117 MET B O 1
ATOM 2022 N N . ILE B 1 118 ? 2.744 3.527 -6.441 1 98.31 118 ILE B N 1
ATOM 2023 C CA . ILE B 1 118 ? 2.635 3.752 -5.004 1 98.31 118 ILE B CA 1
ATOM 2024 C C . ILE B 1 118 ? 3.777 4.652 -4.531 1 98.31 118 ILE B C 1
ATOM 2026 O O . ILE B 1 118 ? 3.547 5.648 -3.848 1 98.31 118 ILE B O 1
ATOM 2030 N N . THR B 1 119 ? 5.027 4.266 -4.93 1 96.31 119 THR B N 1
ATOM 2031 C CA . THR B 1 119 ? 6.188 5.02 -4.473 1 96.31 119 THR B CA 1
ATOM 2032 C C . THR B 1 119 ? 6.148 6.449 -4.996 1 96.31 119 THR B C 1
ATOM 2034 O O . THR B 1 119 ? 6.559 7.383 -4.305 1 96.31 119 THR B O 1
ATOM 2037 N N . LYS B 1 120 ? 5.652 6.617 -6.168 1 96.19 120 LYS B N 1
ATOM 2038 C CA . LYS B 1 120 ? 5.523 7.961 -6.727 1 96.19 120 LYS B CA 1
ATOM 2039 C C . LYS B 1 120 ? 4.586 8.82 -5.883 1 96.19 120 LYS B C 1
ATOM 2041 O O . LYS B 1 120 ? 4.914 9.961 -5.543 1 96.19 120 LYS B O 1
ATOM 2046 N N . GLU B 1 121 ? 3.408 8.289 -5.535 1 96.69 121 GLU B N 1
ATOM 2047 C CA . GLU B 1 121 ? 2.443 9.023 -4.727 1 96.69 121 GLU B CA 1
ATOM 2048 C C . GLU B 1 121 ? 3.014 9.352 -3.352 1 96.69 121 GLU B C 1
ATOM 2050 O O . GLU B 1 121 ? 2.701 10.398 -2.777 1 96.69 121 GLU B O 1
ATOM 2055 N N . MET B 1 122 ? 3.906 8.555 -2.865 1 96.69 122 MET B N 1
ATOM 2056 C CA . MET B 1 122 ? 4.473 8.711 -1.528 1 96.69 122 MET B CA 1
ATOM 2057 C C . MET B 1 122 ? 5.719 9.578 -1.563 1 96.69 122 MET B C 1
ATOM 2059 O O . MET B 1 122 ? 6.273 9.922 -0.517 1 96.69 122 MET B O 1
ATOM 2063 N N . GLY B 1 123 ? 6.184 9.93 -2.773 1 93.94 123 GLY B N 1
ATOM 2064 C CA . GLY B 1 123 ? 7.402 10.711 -2.893 1 93.94 123 GLY B CA 1
ATOM 2065 C C . GLY B 1 123 ? 8.648 9.922 -2.541 1 93.94 123 GLY B C 1
ATOM 2066 O O . GLY B 1 123 ? 9.602 10.477 -1.984 1 93.94 123 GLY B O 1
ATOM 2067 N N . MET B 1 124 ? 8.648 8.664 -2.797 1 92.69 124 MET B N 1
ATOM 2068 C CA . MET B 1 124 ? 9.797 7.789 -2.584 1 92.69 124 MET B CA 1
ATOM 2069 C C . MET B 1 124 ? 10.578 7.598 -3.877 1 92.69 124 MET B C 1
ATOM 2071 O O . MET B 1 124 ? 10.047 7.797 -4.969 1 92.69 124 MET B O 1
ATOM 2075 N N . PRO B 1 125 ? 11.891 7.211 -3.678 1 91.25 125 PRO B N 1
ATOM 2076 C CA . PRO B 1 125 ? 12.625 6.855 -4.895 1 91.25 125 PRO B CA 1
ATOM 2077 C C . PRO B 1 125 ? 11.984 5.695 -5.652 1 91.25 125 PRO B C 1
ATOM 2079 O O . PRO B 1 125 ? 11.273 4.883 -5.055 1 91.25 125 PRO B O 1
ATOM 2082 N N . SER B 1 126 ? 12.227 5.672 -6.93 1 91.62 126 SER B N 1
ATOM 2083 C CA . SER B 1 126 ? 11.734 4.578 -7.762 1 91.62 126 SER B CA 1
ATOM 2084 C C . SER B 1 126 ? 12.18 3.225 -7.215 1 91.62 126 SER B C 1
ATOM 2086 O O . SER B 1 126 ? 13.312 3.072 -6.766 1 91.62 126 SER B O 1
ATOM 2088 N N . PRO B 1 127 ? 11.312 2.229 -7.266 1 91.38 127 PRO B N 1
ATOM 2089 C CA . PRO B 1 127 ? 11.656 0.899 -6.758 1 91.38 127 PRO B CA 1
ATOM 2090 C C . PRO B 1 127 ? 12.625 0.153 -7.676 1 91.38 127 PRO B C 1
ATOM 2092 O O . PRO B 1 127 ? 13.078 -0.941 -7.336 1 91.38 127 PRO B O 1
ATOM 2095 N N . ILE B 1 128 ? 12.953 0.737 -8.844 1 87.5 128 ILE B N 1
ATOM 2096 C CA . ILE B 1 128 ? 13.922 0.147 -9.758 1 87.5 128 ILE B CA 1
ATOM 2097 C C . ILE B 1 128 ? 14.938 1.205 -10.188 1 87.5 128 ILE B C 1
ATOM 2099 O O . ILE B 1 128 ? 14.641 2.402 -10.172 1 87.5 128 ILE B O 1
ATOM 2103 N N . PRO B 1 129 ? 16.156 0.683 -10.57 1 81.31 129 PRO B N 1
ATOM 2104 C CA . PRO B 1 129 ? 17.109 1.639 -11.117 1 81.31 129 PRO B CA 1
ATOM 2105 C C . PRO B 1 129 ? 16.688 2.213 -12.461 1 81.31 129 PRO B C 1
ATOM 2107 O O . PRO B 1 129 ? 16.234 1.47 -13.344 1 81.31 129 PRO B O 1
ATOM 2110 N N . ILE B 1 130 ? 16.641 3.488 -12.531 1 76.38 130 ILE B N 1
ATOM 2111 C CA . ILE B 1 130 ? 16.266 4.152 -13.773 1 76.38 130 ILE B CA 1
ATOM 2112 C C . ILE B 1 130 ? 17.516 4.664 -14.492 1 76.38 130 ILE B C 1
ATOM 2114 O O . ILE B 1 130 ? 18.406 5.23 -13.867 1 76.38 130 ILE B O 1
ATOM 2118 N N . PRO B 1 131 ? 17.594 4.348 -15.805 1 74.25 131 PRO B N 1
ATOM 2119 C CA . PRO B 1 131 ? 18.766 4.785 -16.562 1 74.25 131 PRO B CA 1
ATOM 2120 C C . PRO B 1 131 ? 18.984 6.293 -16.484 1 74.25 131 PRO B C 1
ATOM 2122 O O . PRO B 1 131 ? 18.031 7.062 -16.469 1 74.25 131 PRO B O 1
ATOM 2125 N N . ARG B 1 132 ? 20.188 6.77 -16.016 1 70.44 132 ARG B N 1
ATOM 2126 C CA . ARG B 1 132 ? 20.531 8.188 -16 1 70.44 132 ARG B CA 1
ATOM 2127 C C . ARG B 1 132 ? 21.125 8.617 -17.344 1 70.44 132 ARG B C 1
ATOM 2129 O O . ARG B 1 132 ? 21.859 7.852 -17.984 1 70.44 132 ARG B O 1
ATOM 2136 N N . VAL B 1 133 ? 20.406 9.633 -17.828 1 67.25 133 VAL B N 1
ATOM 2137 C CA . VAL B 1 133 ? 20.984 10.203 -19.031 1 67.25 133 VAL B CA 1
ATOM 2138 C C . VAL B 1 133 ? 22.188 11.07 -18.688 1 67.25 133 VAL B C 1
ATOM 2140 O O . VAL B 1 133 ? 22.109 11.93 -17.812 1 67.25 133 VAL B O 1
ATOM 2143 N N . VAL B 1 134 ? 23.297 10.5 -18.938 1 65.62 134 VAL B N 1
ATOM 2144 C CA . VAL B 1 134 ? 24.516 11.312 -18.781 1 65.62 134 VAL B CA 1
ATOM 2145 C C . VAL B 1 134 ? 24.75 12.133 -20.047 1 65.62 134 VAL B C 1
ATOM 2147 O O . VAL B 1 134 ? 24.844 11.578 -21.141 1 65.62 134 VAL B O 1
ATOM 2150 N N . VAL B 1 135 ? 24.469 13.336 -19.844 1 61.5 135 VAL B N 1
ATOM 2151 C CA . VAL B 1 135 ? 24.906 14.203 -20.922 1 61.5 135 VAL B CA 1
ATOM 2152 C C . VAL B 1 135 ? 26.438 14.305 -20.922 1 61.5 135 VAL B C 1
ATOM 2154 O O . VAL B 1 135 ? 27.031 14.703 -19.922 1 61.5 135 VAL B O 1
ATOM 2157 N N . ARG B 1 136 ? 26.891 13.398 -21.844 1 55.53 136 ARG B N 1
ATOM 2158 C CA . ARG B 1 136 ? 28.328 13.555 -22.078 1 55.53 136 ARG B CA 1
ATOM 2159 C C . ARG B 1 136 ? 28.641 14.953 -22.594 1 55.53 136 ARG B C 1
ATOM 2161 O O . ARG B 1 136 ? 27.984 15.438 -23.531 1 55.53 136 ARG B O 1
ATOM 2168 N N . GLN B 1 137 ? 29.25 15.672 -21.703 1 49.81 137 GLN B N 1
ATOM 2169 C CA . GLN B 1 137 ? 29.828 16.891 -22.25 1 49.81 137 GLN B CA 1
ATOM 2170 C C . GLN B 1 137 ? 31.047 16.578 -23.125 1 49.81 137 GLN B C 1
ATOM 2172 O O . GLN B 1 137 ? 31.766 15.609 -22.875 1 49.81 137 GLN B O 1
#

pLDDT: mean 90.69, std 9.91, range [49.81, 98.69]